Protein AF-A0A7C2R346-F1 (afdb_monomer_lite)

Sequence (280 aa):
MKTPDSAAARYRRVRKILGSPVTDGHGRKLATVRDLALDEGGVVRYLEIDLGLFRKHVLLPAHAIDWGVDAVVLREWTEETLRQLPPIDEGVALTAALEDELRRAFPRFYDPESVAGVEASEPRPVPLKEAKRFQLAEGTPDVRGWTVFGADDERAGTVADLLVDPAALRIRYLVVDLADDLFLLRDDRHVPVPTEAVELRERGRDVWVRTHTAKELAELPAYLGGPVDPVVQRRVDEAFAARGTSPAATMRAETAPDPSAAATPQGGGERGSAEASAAS

Structure (mmCIF, N/CA/C/O backbone):
data_AF-A0A7C2R346-F1
#
_entry.id   AF-A0A7C2R346-F1
#
loop_
_atom_site.group_PDB
_atom_site.id
_atom_site.type_symbol
_atom_site.label_atom_id
_atom_site.label_alt_id
_atom_site.label_comp_id
_atom_site.label_asym_id
_atom_site.label_entity_id
_atom_site.label_seq_id
_atom_site.pdbx_PDB_ins_code
_atom_site.Cartn_x
_atom_site.Cartn_y
_atom_site.Cartn_z
_atom_site.occupancy
_atom_site.B_iso_or_equiv
_atom_site.auth_seq_id
_atom_site.auth_comp_id
_atom_site.auth_asym_id
_atom_site.auth_atom_id
_atom_site.pdbx_PDB_model_num
ATOM 1 N N . MET A 1 1 ? -42.240 -16.204 -2.229 1.00 37.38 1 MET A N 1
ATOM 2 C CA . MET A 1 1 ? -41.357 -17.017 -3.094 1.00 37.38 1 MET A CA 1
ATOM 3 C C . MET A 1 1 ? -39.923 -16.570 -2.835 1.00 37.38 1 MET A C 1
ATOM 5 O O . MET A 1 1 ? -39.719 -15.396 -2.572 1.00 37.38 1 MET A O 1
ATOM 9 N N . LYS A 1 2 ? -39.013 -17.541 -2.766 1.00 37.16 2 LYS A N 1
ATOM 10 C CA . LYS A 1 2 ? -37.671 -17.547 -2.154 1.00 37.16 2 LYS A CA 1
ATOM 11 C C . LYS A 1 2 ? -36.760 -16.357 -2.518 1.00 37.16 2 LYS A C 1
ATOM 13 O O . LYS A 1 2 ? -36.610 -16.041 -3.693 1.00 37.16 2 LYS A O 1
ATOM 18 N N . THR A 1 3 ? -36.103 -15.787 -1.509 1.00 39.66 3 THR A N 1
ATOM 19 C CA . THR A 1 3 ? -34.895 -14.953 -1.618 1.00 39.66 3 THR A CA 1
ATOM 20 C C . THR A 1 3 ? -33.813 -15.722 -2.387 1.00 39.66 3 THR A C 1
ATOM 22 O O . THR A 1 3 ? -33.608 -16.900 -2.070 1.00 39.66 3 THR A O 1
ATOM 25 N N . PRO A 1 4 ? -33.105 -15.130 -3.367 1.00 39.94 4 PRO A N 1
ATOM 26 C CA . PRO A 1 4 ? -31.881 -15.733 -3.859 1.00 39.94 4 PRO A CA 1
ATOM 27 C C . PRO A 1 4 ? -30.817 -15.609 -2.770 1.00 39.94 4 PRO A C 1
ATOM 29 O O . PRO A 1 4 ? -30.543 -14.528 -2.251 1.00 39.94 4 PRO A O 1
ATOM 32 N N . ASP A 1 5 ? -30.282 -16.768 -2.421 1.00 33.38 5 ASP A N 1
ATOM 33 C CA . ASP A 1 5 ? -29.168 -17.007 -1.522 1.00 33.38 5 ASP A CA 1
ATOM 34 C C . ASP A 1 5 ? -27.948 -16.171 -1.943 1.00 33.38 5 ASP A C 1
ATOM 36 O O . ASP A 1 5 ? -27.351 -16.386 -3.000 1.00 33.38 5 ASP A O 1
ATOM 40 N N . SER A 1 6 ? -27.610 -15.175 -1.124 1.00 42.31 6 SER A N 1
ATOM 41 C CA . SER A 1 6 ? -26.378 -14.400 -1.226 1.00 42.31 6 SER A CA 1
ATOM 42 C C . SER A 1 6 ? -25.229 -15.246 -0.677 1.00 42.31 6 SER A C 1
ATOM 44 O O . SER A 1 6 ? -24.689 -14.984 0.402 1.00 42.31 6 SER A O 1
ATOM 46 N N . ALA A 1 7 ? -24.810 -16.244 -1.449 1.00 36.66 7 ALA A N 1
ATOM 47 C CA . ALA A 1 7 ? -23.457 -16.758 -1.341 1.00 36.66 7 ALA A CA 1
ATOM 48 C C . ALA A 1 7 ? -22.513 -15.644 -1.822 1.00 36.66 7 ALA A C 1
ATOM 50 O O . ALA A 1 7 ? -22.269 -15.484 -3.019 1.00 36.66 7 ALA A O 1
ATOM 51 N N . ALA A 1 8 ? -22.055 -14.824 -0.873 1.00 36.75 8 ALA A N 1
ATOM 52 C CA . ALA A 1 8 ? -21.077 -13.770 -1.088 1.00 36.75 8 ALA A CA 1
ATOM 53 C C . ALA A 1 8 ? -19.913 -14.321 -1.920 1.00 36.75 8 ALA A C 1
ATOM 55 O O . ALA A 1 8 ? -19.286 -15.319 -1.550 1.00 36.75 8 ALA A O 1
ATOM 56 N N . ALA A 1 9 ? -19.664 -13.693 -3.070 1.00 29.91 9 ALA A N 1
ATOM 57 C CA . ALA A 1 9 ? -18.574 -14.052 -3.958 1.00 29.91 9 ALA A CA 1
ATOM 58 C C . ALA A 1 9 ? -17.259 -14.024 -3.165 1.00 29.91 9 ALA A C 1
ATOM 60 O O . ALA A 1 9 ? -16.787 -12.967 -2.759 1.00 29.91 9 ALA A O 1
ATOM 61 N N . ARG A 1 10 ? -16.689 -15.207 -2.915 1.00 38.75 10 ARG A N 1
ATOM 62 C CA . ARG A 1 10 ? -15.514 -15.394 -2.051 1.00 38.75 10 ARG A CA 1
ATOM 63 C C . ARG A 1 10 ? -14.184 -14.955 -2.681 1.00 38.75 10 ARG A C 1
ATOM 65 O O . ARG A 1 10 ? -13.171 -15.031 -2.003 1.00 38.75 10 ARG A O 1
ATOM 72 N N . TYR A 1 11 ? -14.189 -14.463 -3.925 1.00 28.17 11 TYR A N 1
ATOM 73 C CA . TYR A 1 11 ? -13.014 -13.906 -4.605 1.00 28.17 11 TYR A CA 1
ATOM 74 C C . TYR A 1 11 ? -13.435 -12.747 -5.532 1.00 28.17 11 TYR A C 1
ATOM 76 O O . TYR A 1 11 ? -14.129 -12.972 -6.530 1.00 28.17 11 TYR A O 1
ATOM 84 N N . ARG A 1 12 ? -13.041 -11.503 -5.206 1.00 35.09 12 ARG A N 1
ATOM 85 C CA . ARG A 1 12 ? -13.118 -10.349 -6.127 1.00 35.09 12 ARG A CA 1
ATOM 86 C C . ARG A 1 12 ? -11.958 -10.439 -7.124 1.00 35.09 12 ARG A C 1
ATOM 88 O O . ARG A 1 12 ? -10.863 -10.866 -6.777 1.00 35.09 12 ARG A O 1
ATOM 95 N N . ARG A 1 13 ? -12.211 -10.124 -8.396 1.00 34.91 13 ARG A N 1
ATOM 96 C CA . ARG A 1 13 ? -11.230 -10.281 -9.485 1.00 34.91 13 ARG A CA 1
ATOM 97 C C . ARG A 1 13 ? -10.170 -9.173 -9.424 1.00 34.91 13 ARG A C 1
ATOM 99 O O . ARG A 1 13 ? -10.533 -8.019 -9.600 1.00 34.91 13 ARG A O 1
ATOM 106 N N . VAL A 1 14 ? -8.887 -9.540 -9.377 1.00 43.16 14 VAL A N 1
ATOM 107 C CA . VAL A 1 14 ? -7.681 -8.672 -9.496 1.00 43.16 14 VAL A CA 1
ATOM 108 C C . VAL A 1 14 ? -7.488 -8.103 -10.931 1.00 43.16 14 VAL A C 1
ATOM 110 O O . VAL A 1 14 ? -6.385 -7.866 -11.403 1.00 43.16 14 VAL A O 1
ATOM 113 N N . ARG A 1 15 ? -8.562 -7.982 -11.725 1.00 45.59 15 ARG A N 1
ATOM 114 C CA . ARG A 1 15 ? -8.494 -7.900 -13.202 1.00 45.59 15 ARG A CA 1
ATOM 115 C C . ARG A 1 15 ? -8.201 -6.516 -13.788 1.00 45.59 15 ARG A C 1
ATOM 117 O O . ARG A 1 15 ? -8.123 -6.431 -15.011 1.00 45.59 15 ARG A O 1
ATOM 124 N N . LYS A 1 16 ? -8.099 -5.447 -13.002 1.00 58.38 16 LYS A N 1
ATOM 125 C CA . LYS A 1 16 ? -8.109 -4.082 -13.551 1.00 58.38 16 LYS A CA 1
ATOM 126 C C . LYS A 1 16 ? -6.737 -3.391 -13.571 1.00 58.38 16 LYS A C 1
ATOM 128 O O . LYS A 1 16 ? -6.617 -2.395 -14.282 1.00 58.38 16 LYS A O 1
ATOM 133 N N . ILE A 1 17 ? -5.710 -3.979 -12.947 1.00 68.75 17 ILE A N 1
ATOM 134 C CA . ILE A 1 17 ? -4.313 -3.527 -13.077 1.00 68.75 17 ILE A CA 1
ATOM 135 C C . ILE A 1 17 ? -3.621 -4.039 -14.348 1.00 68.75 17 ILE A C 1
ATOM 137 O O . ILE A 1 17 ? -2.708 -3.397 -14.863 1.00 68.75 17 ILE A O 1
ATOM 141 N N . LEU A 1 18 ? -4.049 -5.183 -14.889 1.00 78.00 18 LEU A N 1
ATOM 142 C CA . LEU A 1 18 ? -3.484 -5.717 -16.128 1.00 78.00 18 LEU A CA 1
ATOM 143 C C . LEU A 1 18 ? -3.830 -4.787 -17.298 1.00 78.00 18 LEU A C 1
ATOM 145 O O . LEU A 1 18 ? -4.986 -4.417 -17.502 1.00 78.00 18 LEU A O 1
ATOM 149 N N . GLY A 1 19 ? -2.819 -4.405 -18.071 1.00 82.50 19 GLY A N 1
ATOM 150 C CA . GLY A 1 19 ? -2.925 -3.418 -19.142 1.00 82.50 19 GLY A CA 1
ATOM 151 C C . GLY A 1 19 ? -2.833 -1.960 -18.682 1.00 82.50 19 GLY A C 1
ATOM 152 O O . GLY A 1 19 ? -2.815 -1.071 -19.539 1.00 82.50 19 GLY A O 1
ATOM 153 N N . SER A 1 20 ? -2.736 -1.687 -17.374 1.00 85.94 20 SER A N 1
ATOM 154 C CA . SER A 1 20 ? -2.548 -0.325 -16.867 1.00 85.94 20 SER A CA 1
ATOM 155 C C . SER A 1 20 ? -1.254 0.296 -17.401 1.00 85.94 20 SER A C 1
ATOM 157 O O . SER A 1 20 ? -0.250 -0.406 -17.584 1.00 85.94 20 SER A O 1
ATOM 159 N N . PRO A 1 21 ? -1.248 1.610 -17.684 1.00 90.56 21 PRO A N 1
ATOM 160 C CA . PRO A 1 21 ? -0.036 2.294 -18.090 1.00 90.56 21 PRO A CA 1
ATOM 161 C C . PRO A 1 21 ? 0.966 2.321 -16.936 1.00 90.56 21 PRO A C 1
ATOM 163 O O . PRO A 1 21 ? 0.614 2.544 -15.778 1.00 90.56 21 PRO A O 1
ATOM 166 N N . VAL A 1 22 ? 2.231 2.130 -17.286 1.00 91.69 22 VAL A N 1
ATOM 167 C CA . VAL A 1 22 ? 3.367 2.371 -16.402 1.00 91.69 22 VAL A CA 1
ATOM 168 C C . VAL A 1 22 ? 4.030 3.654 -16.880 1.00 91.69 22 VAL A C 1
ATOM 170 O O . VAL A 1 22 ? 4.365 3.751 -18.065 1.00 91.69 22 VAL A O 1
ATOM 173 N N . THR A 1 23 ? 4.195 4.644 -16.009 1.00 92.00 23 THR A N 1
ATOM 174 C CA . THR A 1 23 ? 4.718 5.971 -16.364 1.00 92.00 23 THR A CA 1
ATOM 175 C C . THR A 1 23 ? 5.957 6.335 -15.558 1.00 92.00 23 THR A C 1
ATOM 177 O O . THR A 1 23 ? 6.186 5.795 -14.479 1.00 92.00 23 THR A O 1
ATOM 180 N N . ASP A 1 24 ? 6.746 7.292 -16.047 1.00 91.00 24 ASP A N 1
ATOM 181 C CA . ASP A 1 24 ? 7.713 7.990 -15.194 1.00 91.00 24 ASP A CA 1
ATOM 182 C C . ASP A 1 24 ? 7.007 8.963 -14.230 1.00 91.00 24 ASP A C 1
ATOM 184 O O . ASP A 1 24 ? 5.786 9.157 -14.283 1.00 91.00 24 ASP A O 1
ATOM 188 N N . GLY A 1 25 ? 7.780 9.597 -13.343 1.00 85.12 25 GLY A N 1
ATOM 189 C CA . GLY A 1 25 ? 7.281 10.602 -12.397 1.00 85.12 25 GLY A CA 1
ATOM 190 C C . GLY A 1 25 ? 6.675 11.859 -13.041 1.00 85.12 25 GLY A C 1
ATOM 191 O O . GLY A 1 25 ? 6.031 12.637 -12.341 1.00 85.12 25 GLY A O 1
ATOM 192 N N . HIS A 1 26 ? 6.843 12.053 -14.355 1.00 88.62 26 HIS A N 1
ATOM 193 C CA . HIS A 1 26 ? 6.242 13.143 -15.128 1.00 88.62 26 HIS A CA 1
ATOM 194 C C . HIS A 1 26 ? 4.989 12.702 -15.903 1.00 88.62 26 HIS A C 1
ATOM 196 O O . HIS A 1 26 ? 4.419 13.495 -16.652 1.00 88.62 26 HIS A O 1
ATOM 202 N N . GLY A 1 27 ? 4.549 11.450 -15.739 1.00 87.31 27 GLY A N 1
ATOM 203 C CA . GLY A 1 27 ? 3.362 10.904 -16.396 1.00 87.31 27 GLY A CA 1
ATOM 204 C C . GLY A 1 27 ? 3.591 10.436 -17.836 1.00 87.31 27 GLY A C 1
ATOM 205 O O . GLY A 1 27 ? 2.635 10.064 -18.518 1.00 87.31 27 GLY A O 1
ATOM 206 N N . ARG A 1 28 ? 4.836 10.409 -18.332 1.00 91.06 28 ARG A N 1
ATOM 207 C CA . ARG A 1 28 ? 5.130 9.860 -19.662 1.00 91.06 28 ARG A CA 1
ATOM 208 C C . ARG A 1 28 ? 5.071 8.337 -19.601 1.00 91.06 28 ARG A C 1
ATOM 210 O O . ARG A 1 28 ? 5.742 7.718 -18.780 1.00 91.06 28 ARG A O 1
ATOM 217 N N . LYS A 1 29 ? 4.286 7.726 -20.492 1.00 92.44 29 LYS A N 1
ATOM 218 C CA . LYS A 1 29 ? 4.146 6.267 -20.584 1.00 92.44 29 LYS A CA 1
ATOM 219 C C . LYS A 1 29 ? 5.471 5.611 -20.985 1.00 92.44 29 LYS A C 1
ATOM 221 O O . LYS A 1 29 ? 6.048 5.959 -22.012 1.00 92.44 29 LYS A O 1
ATOM 226 N N . LEU A 1 30 ? 5.894 4.636 -20.189 1.00 91.94 30 LEU A N 1
ATOM 227 C CA . LEU A 1 30 ? 7.087 3.815 -20.388 1.00 91.94 30 LEU A CA 1
ATOM 228 C C . LEU A 1 30 ? 6.738 2.382 -20.798 1.00 91.94 30 LEU A C 1
ATOM 230 O O . LEU A 1 30 ? 7.439 1.792 -21.612 1.00 91.94 30 LEU A O 1
ATOM 234 N N . ALA A 1 31 ? 5.671 1.820 -20.225 1.00 93.06 31 ALA A N 1
ATOM 235 C CA . ALA A 1 31 ? 5.320 0.411 -20.390 1.00 93.06 31 ALA A CA 1
ATOM 236 C C . ALA A 1 31 ? 3.821 0.169 -20.143 1.00 93.06 31 ALA A C 1
ATOM 238 O O . ALA A 1 31 ? 3.042 1.105 -19.912 1.00 93.06 31 ALA A O 1
ATOM 239 N N . THR A 1 32 ? 3.415 -1.095 -20.188 1.00 92.81 32 THR A N 1
ATOM 240 C CA . THR A 1 32 ? 2.104 -1.562 -19.716 1.00 92.81 32 THR A CA 1
ATOM 241 C C . THR A 1 32 ? 2.265 -2.739 -18.775 1.00 92.81 32 THR A C 1
ATOM 243 O O . THR A 1 32 ? 3.106 -3.601 -19.013 1.00 92.81 32 THR A O 1
ATOM 246 N N . VAL A 1 33 ? 1.443 -2.797 -17.732 1.00 90.12 33 VAL A N 1
ATOM 247 C CA . VAL A 1 33 ? 1.404 -3.948 -16.823 1.00 90.12 33 VAL A CA 1
ATOM 248 C C . VAL A 1 33 ? 0.904 -5.173 -17.579 1.00 90.12 33 VAL A C 1
ATOM 250 O O . VAL A 1 33 ? -0.131 -5.109 -18.244 1.00 90.12 33 VAL A O 1
ATOM 253 N N . ARG A 1 34 ? 1.634 -6.279 -17.478 1.00 87.19 34 ARG A N 1
ATOM 254 C CA . ARG A 1 34 ? 1.339 -7.528 -18.176 1.00 87.19 34 ARG A CA 1
ATOM 255 C C . ARG A 1 34 ? 0.860 -8.615 -17.224 1.00 87.19 34 ARG A C 1
ATOM 257 O O . ARG A 1 34 ? -0.149 -9.247 -17.527 1.00 87.19 34 ARG A O 1
ATOM 264 N N . ASP A 1 35 ? 1.539 -8.784 -16.093 1.00 83.94 35 ASP A N 1
ATOM 265 C CA . ASP A 1 35 ? 1.172 -9.768 -15.073 1.00 83.94 35 ASP A CA 1
ATOM 266 C C . ASP A 1 35 ? 1.624 -9.342 -13.665 1.00 83.94 35 ASP A C 1
ATOM 268 O O . ASP A 1 35 ? 2.404 -8.398 -13.498 1.00 83.94 35 ASP A O 1
ATOM 272 N N . LEU A 1 36 ? 1.119 -10.042 -12.651 1.00 82.56 36 LEU A N 1
ATOM 273 C CA . LEU A 1 36 ? 1.535 -9.941 -11.257 1.00 82.56 36 LEU A CA 1
ATOM 274 C C . LEU A 1 36 ? 2.155 -11.267 -10.828 1.00 82.56 36 LEU A C 1
ATOM 276 O O . LEU A 1 36 ? 1.519 -12.313 -10.938 1.00 82.56 36 LEU A O 1
ATOM 280 N N . ALA A 1 37 ? 3.348 -11.221 -10.248 1.00 79.00 37 ALA A N 1
ATOM 281 C CA . ALA A 1 37 ? 3.920 -12.391 -9.607 1.00 79.00 37 ALA A CA 1
ATOM 282 C C . ALA A 1 37 ? 3.669 -12.358 -8.103 1.00 79.00 37 ALA A C 1
ATOM 284 O O . ALA A 1 37 ? 3.992 -11.377 -7.424 1.00 79.00 37 ALA A O 1
ATOM 285 N N . LEU A 1 38 ? 3.111 -13.452 -7.595 1.00 77.44 38 LEU A N 1
ATOM 286 C CA . LEU A 1 38 ? 2.774 -13.629 -6.192 1.00 77.44 38 LEU A CA 1
ATOM 287 C C . LEU A 1 38 ? 3.686 -14.686 -5.566 1.00 77.44 38 LEU A C 1
ATOM 289 O O . LEU A 1 38 ? 4.063 -15.648 -6.234 1.00 77.44 38 LEU A O 1
ATOM 293 N N . ASP A 1 39 ? 4.027 -14.511 -4.292 1.00 69.44 39 ASP A N 1
ATOM 294 C CA . ASP A 1 39 ? 4.693 -15.557 -3.515 1.00 69.44 39 ASP A CA 1
ATOM 295 C C . ASP A 1 39 ? 3.718 -16.681 -3.109 1.00 69.44 39 ASP A C 1
ATOM 297 O O . ASP A 1 39 ? 2.518 -16.631 -3.389 1.00 69.44 39 ASP A O 1
ATOM 301 N N . GLU A 1 40 ? 4.227 -17.716 -2.434 1.00 67.94 40 GLU A N 1
ATOM 302 C CA . GLU A 1 40 ? 3.414 -18.846 -1.952 1.00 67.94 40 GLU A CA 1
ATOM 303 C C . GLU A 1 40 ? 2.296 -18.422 -0.982 1.00 67.94 40 GLU A C 1
ATOM 305 O O . GLU A 1 40 ? 1.291 -19.121 -0.844 1.00 67.94 40 GLU A O 1
ATOM 310 N N . GLY A 1 41 ? 2.448 -17.269 -0.323 1.00 62.97 41 GLY A N 1
ATOM 311 C CA . GLY A 1 41 ? 1.433 -16.668 0.540 1.00 62.97 41 GLY A CA 1
ATOM 312 C C . GLY A 1 41 ? 0.357 -15.897 -0.227 1.00 62.97 41 GLY A C 1
ATOM 313 O O . GLY A 1 41 ? -0.594 -15.415 0.387 1.00 62.97 41 GLY A O 1
ATOM 314 N N . GLY A 1 42 ? 0.483 -15.780 -1.552 1.00 66.19 42 GLY A N 1
ATOM 315 C CA . GLY A 1 42 ? -0.409 -14.987 -2.390 1.00 66.19 42 GLY A CA 1
ATOM 316 C C . GLY A 1 42 ? -0.159 -13.482 -2.284 1.00 66.19 42 GLY A C 1
ATOM 317 O O . GLY A 1 42 ? -1.044 -12.705 -2.637 1.00 66.19 42 GLY A O 1
ATOM 318 N N . VAL A 1 43 ? 1.011 -13.054 -1.798 1.00 71.25 43 VAL A N 1
ATOM 319 C CA . VAL A 1 43 ? 1.392 -11.637 -1.750 1.00 71.25 43 VAL A CA 1
ATOM 320 C C . VAL A 1 43 ? 2.074 -11.264 -3.054 1.00 71.25 43 VAL A C 1
ATOM 322 O O . VAL A 1 43 ? 3.009 -11.936 -3.484 1.00 71.25 43 VAL A O 1
ATOM 325 N N . VAL A 1 44 ? 1.638 -10.172 -3.679 1.00 78.56 44 VAL A N 1
ATOM 326 C CA . VAL A 1 44 ? 2.270 -9.656 -4.900 1.00 78.56 44 VAL A CA 1
ATOM 327 C C . VAL A 1 44 ? 3.683 -9.163 -4.572 1.00 78.56 44 VAL A C 1
ATOM 329 O O . VAL A 1 44 ? 3.860 -8.235 -3.784 1.00 78.56 44 VAL A O 1
ATOM 332 N N . ARG A 1 45 ? 4.691 -9.781 -5.191 1.00 78.75 45 ARG A N 1
ATOM 333 C CA . ARG A 1 45 ? 6.112 -9.436 -5.033 1.00 78.75 45 ARG A CA 1
ATOM 334 C C . ARG A 1 45 ? 6.655 -8.656 -6.209 1.00 78.75 45 ARG A C 1
ATOM 336 O O . ARG A 1 45 ? 7.442 -7.730 -6.013 1.00 78.75 45 ARG A O 1
ATOM 343 N N . TYR A 1 46 ? 6.215 -9.007 -7.412 1.00 85.75 46 TYR A N 1
ATOM 344 C CA . TYR A 1 46 ? 6.707 -8.379 -8.626 1.00 85.75 46 TYR A CA 1
ATOM 345 C C . TYR A 1 46 ? 5.581 -8.036 -9.589 1.00 85.75 46 TYR A C 1
ATOM 347 O O . TYR A 1 46 ? 4.538 -8.688 -9.637 1.00 85.75 46 TYR A O 1
ATOM 355 N N . LEU A 1 47 ? 5.848 -7.010 -10.383 1.00 87.88 47 LEU A N 1
ATOM 356 C CA . LEU A 1 47 ? 5.063 -6.588 -11.522 1.00 87.88 47 LEU A CA 1
ATOM 357 C C . LEU A 1 47 ? 5.814 -6.976 -12.795 1.00 87.88 47 LEU A C 1
ATOM 359 O O . LEU A 1 47 ? 6.943 -6.528 -12.986 1.00 87.88 47 LEU A O 1
ATOM 363 N N . GLU A 1 48 ? 5.211 -7.774 -13.671 1.00 89.31 48 GLU A N 1
ATOM 364 C CA . GLU A 1 48 ? 5.737 -7.971 -15.023 1.00 89.31 48 GLU A CA 1
ATOM 365 C C . GLU A 1 48 ? 5.214 -6.843 -15.912 1.00 89.31 48 GLU A C 1
ATOM 367 O O . GLU A 1 48 ? 4.001 -6.639 -16.029 1.00 89.31 48 GLU A O 1
ATOM 372 N N . ILE A 1 49 ? 6.120 -6.095 -16.538 1.00 91.88 49 ILE A N 1
ATOM 373 C CA . ILE A 1 49 ? 5.769 -4.996 -17.441 1.00 91.88 49 ILE A CA 1
ATOM 374 C C . ILE A 1 49 ? 6.276 -5.267 -18.852 1.00 91.88 49 ILE A C 1
ATOM 376 O O . ILE A 1 49 ? 7.395 -5.734 -19.045 1.00 91.88 49 ILE A O 1
ATOM 380 N N . ASP A 1 50 ? 5.465 -4.919 -19.846 1.00 92.19 50 ASP A N 1
ATOM 381 C CA . ASP A 1 50 ? 5.837 -4.947 -21.257 1.00 92.19 50 ASP A CA 1
ATOM 382 C C . ASP A 1 50 ? 6.317 -3.561 -21.705 1.00 92.19 50 ASP A C 1
ATOM 384 O O . ASP A 1 50 ? 5.544 -2.597 -21.743 1.00 92.19 50 ASP A O 1
ATOM 388 N N . LEU A 1 51 ? 7.602 -3.467 -22.064 1.00 90.88 51 LEU A N 1
ATOM 389 C CA . LEU A 1 51 ? 8.235 -2.247 -22.581 1.00 90.88 51 LEU A CA 1
ATOM 390 C C . LEU A 1 51 ? 7.810 -1.913 -24.029 1.00 90.88 51 LEU A C 1
ATOM 392 O O . LEU A 1 51 ? 8.257 -0.915 -24.600 1.00 90.88 51 LEU A O 1
ATOM 396 N N . GLY A 1 52 ? 6.970 -2.740 -24.657 1.00 83.69 52 GLY A N 1
ATOM 397 C CA . GLY A 1 52 ? 6.348 -2.510 -25.956 1.00 83.69 52 GLY A CA 1
ATOM 398 C C . GLY A 1 52 ? 7.330 -2.613 -27.120 1.00 83.69 52 GLY A C 1
ATOM 399 O O . GLY A 1 52 ? 7.453 -3.659 -27.755 1.00 83.69 52 GLY A O 1
ATOM 400 N N . LEU A 1 53 ? 8.050 -1.525 -27.418 1.00 69.69 53 LEU A N 1
ATOM 401 C CA . LEU A 1 53 ? 8.888 -1.384 -28.623 1.00 69.69 53 LEU A CA 1
ATOM 402 C C . LEU A 1 53 ? 10.007 -2.430 -28.728 1.00 69.69 53 LEU A C 1
ATOM 404 O O . LEU A 1 53 ? 10.478 -2.721 -29.825 1.00 69.69 53 LEU A O 1
ATOM 408 N N . PHE A 1 54 ? 10.405 -3.012 -27.602 1.00 70.19 54 PHE A N 1
ATOM 409 C CA . PHE A 1 54 ? 11.451 -4.028 -27.537 1.00 70.19 54 PHE A CA 1
ATOM 410 C C . PHE A 1 54 ? 10.902 -5.453 -27.382 1.00 70.19 54 PHE A C 1
ATOM 412 O O . PHE A 1 54 ? 11.706 -6.379 -27.332 1.00 70.19 54 PHE A O 1
ATOM 419 N N . ARG A 1 55 ? 9.567 -5.629 -27.277 1.00 74.94 55 ARG A N 1
ATOM 420 C CA . ARG A 1 55 ? 8.893 -6.876 -26.836 1.00 74.94 55 ARG A CA 1
ATOM 421 C C . ARG A 1 55 ? 9.619 -7.545 -25.669 1.00 74.94 55 ARG A C 1
ATOM 423 O O . ARG A 1 55 ? 9.809 -8.756 -25.629 1.00 74.94 55 ARG A O 1
ATOM 430 N N . LYS A 1 56 ? 10.124 -6.700 -24.778 1.00 86.75 56 LYS A N 1
ATOM 431 C CA . LYS A 1 56 ? 10.954 -7.082 -23.655 1.00 86.75 56 LYS A CA 1
ATOM 432 C C . LYS A 1 56 ? 10.093 -6.920 -22.426 1.00 86.75 56 LYS A C 1
ATOM 434 O O . LYS A 1 56 ? 9.704 -5.793 -22.109 1.00 86.75 56 LYS A O 1
ATOM 439 N N . HIS A 1 57 ? 9.814 -8.032 -21.765 1.00 90.25 57 HIS A N 1
ATOM 440 C CA . HIS A 1 57 ? 9.165 -7.999 -20.470 1.00 90.25 57 HIS A CA 1
ATOM 441 C C . HIS A 1 57 ? 10.230 -7.966 -19.396 1.00 90.25 57 HIS A C 1
ATOM 443 O O . HIS A 1 57 ? 11.262 -8.627 -19.516 1.00 90.25 57 HIS A O 1
ATOM 449 N N . VAL A 1 58 ? 9.996 -7.168 -18.370 1.00 91.56 58 VAL A N 1
ATOM 450 C CA . VAL A 1 58 ? 10.887 -7.080 -17.219 1.00 91.56 58 VAL A CA 1
ATOM 451 C C . VAL A 1 58 ? 10.050 -7.164 -15.960 1.00 91.56 58 VAL A C 1
ATOM 453 O O . VAL A 1 58 ? 8.892 -6.740 -15.946 1.00 91.56 58 VAL A O 1
ATOM 456 N N . LEU A 1 59 ? 10.638 -7.713 -14.906 1.00 91.00 59 LEU A N 1
ATOM 457 C CA . LEU A 1 59 ? 10.030 -7.691 -13.585 1.00 91.00 59 LEU A CA 1
ATOM 458 C C . LEU A 1 59 ? 10.408 -6.399 -12.880 1.00 91.00 59 LEU A C 1
ATOM 460 O O . LEU A 1 59 ? 11.480 -5.853 -13.118 1.00 91.00 59 LEU A O 1
ATOM 464 N N . LEU A 1 60 ? 9.516 -5.911 -12.031 1.00 91.19 60 LEU A N 1
ATOM 465 C CA . LEU A 1 60 ? 9.764 -4.805 -11.121 1.00 91.19 60 LEU A CA 1
ATOM 466 C C . LEU A 1 60 ? 9.306 -5.204 -9.719 1.00 91.19 60 LEU A C 1
ATOM 468 O O . LEU A 1 60 ? 8.210 -5.746 -9.588 1.00 91.19 60 LEU A O 1
ATOM 472 N N . PRO A 1 61 ? 10.092 -4.932 -8.669 1.00 89.62 61 PRO A N 1
ATOM 473 C CA . PRO A 1 61 ? 9.660 -5.162 -7.303 1.00 89.62 61 PRO A CA 1
ATOM 474 C C . PRO A 1 61 ? 8.468 -4.270 -6.953 1.00 89.62 61 PRO A C 1
ATOM 476 O O . PRO A 1 61 ? 8.512 -3.055 -7.150 1.00 89.62 61 PRO A O 1
ATOM 479 N N . ALA A 1 62 ? 7.427 -4.865 -6.377 1.00 83.69 62 ALA A N 1
ATOM 480 C CA . ALA A 1 62 ? 6.200 -4.181 -5.981 1.00 83.69 62 ALA A CA 1
ATOM 481 C C . ALA A 1 62 ? 6.421 -3.038 -4.970 1.00 83.69 62 ALA A C 1
ATOM 483 O O . ALA A 1 62 ? 5.634 -2.092 -4.929 1.00 83.69 62 ALA A O 1
ATOM 484 N N . HIS A 1 63 ? 7.483 -3.108 -4.163 1.00 83.00 63 HIS A N 1
ATOM 485 C CA . HIS A 1 63 ? 7.847 -2.081 -3.181 1.00 83.00 63 HIS A CA 1
ATOM 486 C C . HIS A 1 63 ? 8.599 -0.889 -3.784 1.00 83.00 63 HIS A C 1
ATOM 488 O O . HIS A 1 63 ? 8.617 0.191 -3.196 1.00 83.00 63 HIS A O 1
ATOM 494 N N . ALA A 1 64 ? 9.220 -1.073 -4.951 1.00 86.00 64 ALA A N 1
ATOM 495 C CA . ALA A 1 64 ? 10.026 -0.057 -5.629 1.00 86.00 64 ALA A CA 1
ATOM 496 C C . ALA A 1 64 ? 9.216 0.748 -6.661 1.00 86.00 64 ALA A C 1
ATOM 498 O O . ALA A 1 64 ? 9.786 1.449 -7.500 1.00 86.00 64 ALA A O 1
ATOM 499 N N . ILE A 1 65 ? 7.890 0.617 -6.640 1.00 86.56 65 ILE A N 1
ATOM 500 C CA . ILE A 1 65 ? 6.967 1.283 -7.558 1.00 86.56 65 ILE A CA 1
ATOM 501 C C . ILE A 1 65 ? 5.869 1.991 -6.771 1.00 86.56 65 ILE A C 1
ATOM 503 O O . ILE A 1 65 ? 5.518 1.590 -5.661 1.00 86.56 65 ILE A O 1
ATOM 507 N N . ASP A 1 66 ? 5.293 3.028 -7.369 1.00 82.00 66 ASP A N 1
ATOM 508 C CA . ASP A 1 66 ? 4.122 3.689 -6.815 1.00 82.00 66 ASP A CA 1
ATOM 509 C C . ASP A 1 66 ? 2.860 3.179 -7.498 1.00 82.00 66 ASP A C 1
ATOM 511 O O . ASP A 1 66 ? 2.649 3.354 -8.701 1.00 82.00 66 ASP A O 1
ATOM 515 N N . TRP A 1 67 ? 1.995 2.572 -6.694 1.00 73.69 67 TRP A N 1
ATOM 516 C CA . TRP A 1 67 ? 0.670 2.112 -7.090 1.00 73.69 67 TRP A CA 1
ATOM 517 C C . TRP A 1 67 ? -0.273 3.315 -7.157 1.00 73.69 67 TRP A C 1
ATOM 519 O O . TRP A 1 67 ? -1.041 3.575 -6.225 1.00 73.69 67 TRP A O 1
ATOM 529 N N . GLY A 1 68 ? -0.128 4.112 -8.217 1.00 67.69 68 GLY A N 1
ATOM 530 C CA . GLY A 1 68 ? -0.980 5.262 -8.487 1.00 67.69 68 GLY A CA 1
ATOM 531 C C . GLY A 1 68 ? -2.413 4.854 -8.833 1.00 67.69 68 GLY A C 1
ATOM 532 O O . GLY A 1 68 ? -2.720 3.684 -9.044 1.00 67.69 68 GLY A O 1
ATOM 533 N N . VAL A 1 69 ? -3.292 5.853 -8.887 1.00 64.44 69 VAL A N 1
ATOM 534 C CA . VAL A 1 69 ? -4.733 5.679 -9.128 1.00 64.44 69 VAL A CA 1
ATOM 535 C C . VAL A 1 69 ? -5.021 5.153 -10.541 1.00 64.44 69 VAL A C 1
ATOM 537 O O . VAL A 1 69 ? -5.740 4.171 -10.704 1.00 64.44 69 VAL A O 1
ATOM 540 N N . ASP A 1 70 ? -4.419 5.780 -11.556 1.00 69.69 70 ASP A N 1
ATOM 541 C CA . ASP A 1 70 ? -4.656 5.468 -12.977 1.00 69.69 70 ASP A CA 1
ATOM 542 C C . ASP A 1 70 ? -3.463 4.790 -13.667 1.00 69.69 70 ASP A C 1
ATOM 544 O O . ASP A 1 70 ? -3.572 4.308 -14.799 1.00 69.69 70 ASP A O 1
ATOM 548 N N . ALA A 1 71 ? -2.303 4.793 -13.013 1.00 81.19 71 ALA A N 1
ATOM 549 C CA . ALA A 1 71 ? -1.044 4.323 -13.568 1.00 81.19 71 ALA A CA 1
ATOM 550 C C . ALA A 1 71 ? -0.112 3.826 -12.464 1.00 81.19 71 ALA A C 1
ATOM 552 O O . ALA A 1 71 ? -0.087 4.376 -11.361 1.00 81.19 71 ALA A O 1
ATOM 553 N N . VAL A 1 72 ? 0.721 2.844 -12.800 1.00 87.31 72 VAL A N 1
ATOM 554 C CA . VAL A 1 72 ? 1.900 2.520 -11.992 1.00 87.31 72 VAL A CA 1
ATOM 555 C C . VAL A 1 72 ? 2.971 3.561 -12.295 1.00 87.31 72 VAL A C 1
ATOM 557 O O . VAL A 1 72 ? 3.337 3.751 -13.455 1.00 87.31 72 VAL A O 1
ATOM 560 N N . VAL A 1 73 ? 3.480 4.241 -11.272 1.00 88.25 73 VAL A N 1
ATOM 561 C CA . VAL A 1 73 ? 4.455 5.323 -11.434 1.00 88.25 73 VAL A CA 1
ATOM 562 C C . VAL A 1 73 ? 5.830 4.855 -10.972 1.00 88.25 73 VAL A C 1
ATOM 564 O O . VAL A 1 73 ? 6.016 4.396 -9.847 1.00 88.25 73 VAL A O 1
ATOM 567 N N . LEU A 1 74 ? 6.818 4.995 -11.850 1.00 91.25 74 LEU A N 1
ATOM 568 C CA . LEU A 1 74 ? 8.204 4.629 -11.600 1.00 91.25 74 LEU A CA 1
ATOM 569 C C . LEU A 1 74 ? 9.030 5.883 -11.299 1.00 91.25 74 LEU A C 1
ATOM 571 O O . LEU A 1 74 ? 9.715 6.413 -12.173 1.00 91.25 74 LEU A O 1
ATOM 575 N N . ARG A 1 75 ? 8.942 6.396 -10.066 1.00 86.50 75 ARG A N 1
ATOM 576 C CA . ARG A 1 75 ? 9.639 7.642 -9.685 1.00 86.50 75 ARG A CA 1
ATOM 577 C C . ARG A 1 75 ? 11.152 7.487 -9.607 1.00 86.50 75 ARG A C 1
ATOM 579 O O . ARG A 1 75 ? 11.875 8.406 -9.972 1.00 86.50 75 ARG A O 1
ATOM 586 N N . GLU A 1 76 ? 11.614 6.331 -9.146 1.00 85.81 76 GLU A N 1
ATOM 587 C CA . GLU A 1 76 ? 13.039 6.065 -8.911 1.00 85.81 76 GLU A CA 1
ATOM 588 C C . GLU A 1 76 ? 13.722 5.343 -10.085 1.00 85.81 76 GLU A C 1
ATOM 590 O O . GLU A 1 76 ? 14.933 5.112 -10.066 1.00 85.81 76 GLU A O 1
ATOM 595 N N . TRP A 1 77 ? 12.968 5.005 -11.135 1.00 90.25 77 TRP A N 1
ATOM 596 C CA . TRP A 1 77 ? 13.482 4.274 -12.291 1.00 90.25 77 TRP A CA 1
ATOM 597 C C . TRP A 1 77 ? 13.759 5.204 -13.465 1.00 90.25 77 TRP A C 1
ATOM 599 O O . TRP A 1 77 ? 12.991 6.114 -13.768 1.00 90.25 77 TRP A O 1
ATOM 609 N N . THR A 1 78 ? 14.833 4.912 -14.197 1.00 88.81 78 THR A N 1
ATOM 610 C CA . THR A 1 78 ? 15.132 5.562 -15.477 1.00 88.81 78 THR A CA 1
ATOM 611 C C . THR A 1 78 ? 14.868 4.609 -16.637 1.00 88.81 78 THR A C 1
ATOM 613 O O . THR A 1 78 ? 14.969 3.390 -16.491 1.00 88.81 78 THR A O 1
ATOM 616 N N . GLU A 1 79 ? 14.588 5.155 -17.821 1.00 85.75 79 GLU A N 1
ATOM 617 C CA . GLU A 1 79 ? 14.421 4.354 -19.042 1.00 85.75 79 GLU A CA 1
ATOM 618 C C . GLU A 1 79 ? 15.669 3.502 -19.343 1.00 85.75 79 GLU A C 1
ATOM 620 O O . GLU A 1 79 ? 15.558 2.349 -19.752 1.00 85.75 79 GLU A O 1
ATOM 625 N N . GLU A 1 80 ? 16.861 4.043 -19.077 1.00 88.56 80 GLU A N 1
ATOM 626 C CA . GLU A 1 80 ? 18.128 3.315 -19.191 1.00 88.56 80 GLU A CA 1
ATOM 627 C C . GLU A 1 80 ? 18.180 2.107 -18.249 1.00 88.56 80 GLU A C 1
ATOM 629 O O . GLU A 1 80 ? 18.497 1.001 -18.682 1.00 88.56 80 GLU A O 1
ATOM 634 N N . THR A 1 81 ? 17.796 2.296 -16.985 1.00 90.50 81 THR A N 1
ATOM 635 C CA . THR A 1 81 ? 17.750 1.215 -15.993 1.00 90.50 81 THR A CA 1
ATOM 636 C C . THR A 1 81 ? 16.803 0.104 -16.442 1.00 90.50 81 THR A C 1
ATOM 638 O O . THR A 1 81 ? 17.174 -1.066 -16.423 1.00 90.50 81 THR A O 1
ATOM 641 N N . LEU A 1 82 ? 15.595 0.459 -16.896 1.00 91.06 82 LEU A N 1
ATOM 642 C CA . LEU A 1 82 ? 14.606 -0.513 -17.374 1.00 91.06 82 LEU A CA 1
ATOM 643 C C . LEU A 1 82 ? 15.131 -1.322 -18.566 1.00 91.06 82 LEU A C 1
ATOM 645 O O . LEU A 1 82 ? 14.901 -2.527 -18.658 1.00 91.06 82 LEU A O 1
ATOM 649 N N . ARG A 1 83 ? 15.887 -0.683 -19.467 1.00 88.69 83 ARG A N 1
ATOM 650 C CA . ARG A 1 83 ? 16.516 -1.364 -20.606 1.00 88.69 83 ARG A CA 1
ATOM 651 C C . ARG A 1 83 ? 17.627 -2.324 -20.184 1.00 88.69 83 ARG A C 1
ATOM 653 O O . ARG A 1 83 ? 17.837 -3.304 -20.898 1.00 88.69 83 ARG A O 1
ATOM 660 N N . GLN A 1 84 ? 18.308 -2.076 -19.066 1.00 90.88 84 GLN A N 1
ATOM 661 C CA . GLN A 1 84 ? 19.382 -2.932 -18.548 1.00 90.88 84 GLN A CA 1
ATOM 662 C C . GLN A 1 84 ? 18.875 -4.179 -17.810 1.00 90.88 84 GLN A C 1
ATOM 664 O O . GLN A 1 84 ? 19.611 -5.159 -17.740 1.00 90.88 84 GLN A O 1
ATOM 669 N N . LEU A 1 85 ? 17.637 -4.179 -17.299 1.00 90.69 85 LEU A N 1
ATOM 670 C CA . LEU A 1 85 ? 17.058 -5.348 -16.620 1.00 90.69 85 LEU A CA 1
ATOM 671 C C . LEU A 1 85 ? 17.042 -6.585 -17.533 1.00 90.69 85 LEU A C 1
ATOM 673 O O . LEU A 1 85 ? 16.805 -6.435 -18.733 1.00 90.69 85 LEU A O 1
ATOM 677 N N . PRO A 1 86 ? 17.260 -7.805 -17.021 1.00 87.94 86 PRO A N 1
ATOM 678 C CA . PRO A 1 86 ? 17.150 -9.012 -17.836 1.00 87.94 86 PRO A CA 1
ATOM 679 C C . PRO A 1 86 ? 15.707 -9.199 -18.349 1.00 87.94 86 PRO A C 1
ATOM 681 O O . PRO A 1 86 ? 14.757 -8.850 -17.642 1.00 87.94 86 PRO A O 1
ATOM 684 N N . PRO A 1 87 ? 15.519 -9.695 -19.589 1.00 87.69 87 PRO A N 1
ATOM 685 C CA . PRO A 1 87 ? 14.197 -10.050 -20.088 1.00 87.69 87 PRO A CA 1
ATOM 686 C C . PRO A 1 87 ? 13.636 -11.251 -19.322 1.00 87.69 87 PRO A C 1
ATOM 688 O O . PRO A 1 87 ? 14.386 -12.134 -18.911 1.00 87.69 87 PRO A O 1
ATOM 691 N N . ILE A 1 88 ? 12.316 -11.296 -19.187 1.00 83.38 88 ILE A N 1
ATOM 692 C CA . ILE A 1 88 ? 11.594 -12.425 -18.607 1.00 83.38 88 ILE A CA 1
ATOM 693 C C . ILE A 1 88 ? 10.857 -13.144 -19.722 1.00 83.38 88 ILE A C 1
ATOM 695 O O . ILE A 1 88 ? 9.978 -12.574 -20.374 1.00 83.38 88 ILE A O 1
ATOM 699 N N . ASP A 1 89 ? 11.268 -14.384 -19.965 1.00 74.50 89 ASP A N 1
ATOM 700 C CA . ASP A 1 89 ? 10.641 -15.239 -20.960 1.00 74.50 89 ASP A CA 1
ATOM 701 C C . ASP A 1 89 ? 9.291 -15.757 -20.445 1.00 74.50 89 ASP A C 1
ATOM 703 O O . ASP A 1 89 ? 9.121 -16.070 -19.262 1.00 74.50 89 ASP A O 1
ATOM 707 N N . GLU A 1 90 ? 8.319 -15.874 -21.351 1.00 63.66 90 GLU A N 1
ATOM 708 C CA . GLU A 1 90 ? 6.987 -16.383 -21.022 1.00 63.66 90 GLU A CA 1
ATOM 709 C C . GLU A 1 90 ? 7.069 -17.800 -20.429 1.00 63.66 90 GLU A C 1
ATOM 711 O O . GLU A 1 90 ? 7.625 -18.717 -21.034 1.00 63.66 90 GLU A O 1
ATOM 716 N N . GLY A 1 91 ? 6.479 -17.994 -19.246 1.00 55.09 91 GLY A N 1
ATOM 717 C CA . GLY A 1 91 ? 6.414 -19.300 -18.583 1.00 55.09 91 GLY A CA 1
ATOM 718 C C . GLY A 1 91 ? 7.666 -19.693 -17.793 1.00 55.09 91 GLY A C 1
ATOM 719 O O . GLY A 1 91 ? 7.691 -20.786 -17.222 1.00 55.09 91 GLY A O 1
ATOM 720 N N . VAL A 1 92 ? 8.682 -18.828 -17.709 1.00 63.72 92 VAL A N 1
ATOM 721 C CA . VAL A 1 92 ? 9.790 -19.024 -16.769 1.00 63.72 92 VAL A CA 1
ATOM 722 C C . VAL A 1 92 ? 9.301 -18.716 -15.359 1.00 63.72 92 VAL A C 1
ATOM 724 O O . VAL A 1 92 ? 8.847 -17.613 -15.064 1.00 63.72 92 VAL A O 1
ATOM 727 N N . ALA A 1 93 ? 9.392 -19.708 -14.474 1.00 62.19 93 ALA A N 1
ATOM 728 C CA . ALA A 1 93 ? 9.097 -19.502 -13.066 1.00 62.19 93 ALA A CA 1
ATOM 729 C C . ALA A 1 93 ? 10.073 -18.475 -12.478 1.00 62.19 93 ALA A C 1
ATOM 731 O O . ALA A 1 93 ? 11.281 -18.542 -12.719 1.00 62.19 93 ALA A O 1
ATOM 732 N N . LEU A 1 94 ? 9.555 -17.563 -11.659 1.00 72.56 94 LEU A N 1
ATOM 733 C CA . LEU A 1 94 ? 10.368 -16.735 -10.776 1.00 72.56 94 LEU A CA 1
ATOM 734 C C . LEU A 1 94 ? 11.108 -17.651 -9.798 1.00 72.56 94 LEU A C 1
ATOM 736 O O . LEU A 1 94 ? 10.549 -18.137 -8.818 1.00 72.56 94 LEU A O 1
ATOM 740 N N . THR A 1 95 ? 12.357 -17.967 -10.132 1.00 76.06 95 THR A N 1
ATOM 741 C CA . THR A 1 95 ? 13.213 -18.820 -9.307 1.00 76.06 95 THR A CA 1
ATOM 742 C C . THR A 1 95 ? 14.012 -17.974 -8.329 1.00 76.06 95 THR A C 1
ATOM 744 O O . THR A 1 95 ? 14.397 -16.849 -8.644 1.00 76.06 95 THR A O 1
ATOM 747 N N . ALA A 1 96 ? 14.372 -18.560 -7.185 1.00 75.50 96 ALA A N 1
ATOM 748 C CA . ALA A 1 96 ? 15.294 -17.932 -6.239 1.00 75.50 96 ALA A CA 1
ATOM 749 C C . ALA A 1 96 ? 16.614 -17.494 -6.908 1.00 75.50 96 ALA A C 1
ATOM 751 O O . ALA A 1 96 ? 17.163 -16.453 -6.573 1.00 75.50 96 ALA A O 1
ATOM 752 N N . ALA A 1 97 ? 17.094 -18.242 -7.909 1.00 78.62 97 ALA A N 1
ATOM 753 C CA . ALA A 1 97 ? 18.305 -17.894 -8.650 1.00 78.62 97 ALA A CA 1
ATOM 754 C C . ALA A 1 97 ? 18.160 -16.592 -9.461 1.00 78.62 97 ALA A C 1
ATOM 756 O O . ALA A 1 97 ? 19.079 -15.773 -9.456 1.00 78.62 97 ALA A O 1
ATOM 757 N N . LEU A 1 98 ? 17.014 -16.396 -10.124 1.00 81.44 98 LEU A N 1
ATOM 758 C CA . LEU A 1 98 ? 16.701 -15.160 -10.845 1.00 81.44 98 LEU A CA 1
ATOM 759 C C . LEU A 1 98 ? 16.557 -13.982 -9.875 1.00 81.44 98 LEU A C 1
ATOM 761 O O . LEU A 1 98 ? 17.108 -12.911 -10.121 1.00 81.44 98 LEU A O 1
ATOM 765 N N . GLU A 1 99 ? 15.850 -14.174 -8.760 1.00 82.69 99 GLU A N 1
ATOM 766 C CA . GLU A 1 99 ? 15.716 -13.135 -7.734 1.00 82.69 99 GLU A CA 1
ATOM 767 C C . GLU A 1 99 ? 17.076 -12.729 -7.160 1.00 82.69 99 GLU A C 1
ATOM 769 O O . GLU A 1 99 ? 17.367 -11.542 -7.017 1.00 82.69 99 GLU A O 1
ATOM 774 N N . ASP A 1 100 ? 17.939 -13.705 -6.882 1.00 83.69 100 ASP A N 1
ATOM 775 C CA . ASP A 1 100 ? 19.293 -13.473 -6.396 1.00 83.69 100 ASP A CA 1
ATOM 776 C C . ASP A 1 100 ? 20.160 -12.737 -7.425 1.00 83.69 100 ASP A C 1
ATOM 778 O O . ASP A 1 100 ? 20.986 -11.899 -7.060 1.00 83.69 100 ASP A O 1
ATOM 782 N N . GLU A 1 101 ? 20.000 -13.037 -8.715 1.00 85.81 101 GLU A N 1
ATOM 783 C CA . GLU A 1 101 ? 20.671 -12.306 -9.789 1.00 85.81 101 GLU A CA 1
ATOM 784 C C . GLU A 1 101 ? 20.213 -10.847 -9.841 1.00 85.81 101 GLU A C 1
ATOM 786 O O . GLU A 1 101 ? 21.056 -9.947 -9.818 1.00 85.81 101 GLU A O 1
ATOM 791 N N . LEU A 1 102 ? 18.899 -10.606 -9.832 1.00 88.94 102 LEU A N 1
ATOM 792 C CA . LEU A 1 102 ? 18.318 -9.262 -9.817 1.00 88.94 102 LEU A CA 1
ATOM 793 C C . LEU A 1 102 ? 18.767 -8.471 -8.584 1.00 88.94 102 LEU A C 1
ATOM 795 O O . LEU A 1 102 ? 19.159 -7.310 -8.710 1.00 88.94 102 LEU A O 1
ATOM 799 N N . ARG A 1 103 ? 18.799 -9.111 -7.409 1.00 87.69 103 ARG A N 1
ATOM 800 C CA . ARG A 1 103 ? 19.287 -8.510 -6.161 1.00 87.69 103 ARG A CA 1
ATOM 801 C C . ARG A 1 103 ? 20.759 -8.121 -6.244 1.00 87.69 103 ARG A C 1
ATOM 803 O O . ARG A 1 103 ? 21.121 -7.029 -5.822 1.00 87.69 103 ARG A O 1
ATOM 810 N N . ARG A 1 104 ? 21.613 -8.973 -6.821 1.00 88.38 104 ARG A N 1
ATOM 811 C CA . ARG A 1 104 ? 23.049 -8.680 -6.983 1.00 88.38 104 ARG A CA 1
ATOM 812 C C . ARG A 1 104 ? 23.326 -7.604 -8.031 1.00 88.38 104 ARG A C 1
ATOM 814 O O . ARG A 1 104 ? 24.209 -6.778 -7.823 1.00 88.38 104 ARG A O 1
ATOM 821 N N . ALA A 1 105 ? 22.617 -7.630 -9.157 1.00 90.56 105 ALA A N 1
ATOM 822 C CA . ALA A 1 105 ? 22.853 -6.714 -10.272 1.00 90.56 105 ALA A CA 1
ATOM 823 C C . ALA A 1 105 ? 22.203 -5.337 -10.057 1.00 90.56 105 ALA A C 1
ATOM 825 O O . ALA A 1 105 ? 22.747 -4.319 -10.485 1.00 90.56 105 ALA A O 1
ATOM 826 N N . PHE A 1 106 ? 21.060 -5.292 -9.366 1.00 91.06 106 PHE A N 1
ATOM 827 C CA . PHE A 1 106 ? 20.264 -4.084 -9.143 1.00 91.06 106 PHE A CA 1
ATOM 828 C C . PHE A 1 106 ? 19.867 -3.916 -7.659 1.00 91.06 106 PHE A C 1
ATOM 830 O O . PHE A 1 106 ? 18.683 -3.732 -7.353 1.00 91.06 106 PHE A O 1
ATOM 837 N N . PRO A 1 107 ? 20.832 -3.920 -6.715 1.00 89.19 107 PRO A N 1
ATOM 838 C CA . PRO A 1 107 ? 20.549 -3.942 -5.274 1.00 89.19 107 PRO A CA 1
ATOM 839 C C . PRO A 1 107 ? 19.693 -2.757 -4.818 1.00 89.19 107 PRO A C 1
ATOM 841 O O . PRO A 1 107 ? 18.773 -2.924 -4.030 1.00 89.19 107 PRO A O 1
ATOM 844 N N . ARG A 1 108 ? 19.888 -1.575 -5.415 1.00 85.38 108 ARG A N 1
ATOM 845 C CA . ARG A 1 108 ? 19.097 -0.365 -5.126 1.00 85.38 108 ARG A CA 1
ATOM 846 C C . ARG A 1 108 ? 17.581 -0.489 -5.334 1.00 85.38 108 ARG A C 1
ATOM 848 O O . ARG A 1 108 ? 16.873 0.427 -4.957 1.00 85.38 108 ARG A O 1
ATOM 855 N N . PHE A 1 109 ? 17.089 -1.536 -5.995 1.00 86.81 109 PHE A N 1
ATOM 856 C CA . PHE A 1 109 ? 15.649 -1.760 -6.165 1.00 86.81 109 PHE A CA 1
ATOM 857 C C . PHE A 1 109 ? 15.209 -3.115 -5.628 1.00 86.81 109 PHE A C 1
ATOM 859 O O . PHE A 1 109 ? 14.103 -3.232 -5.115 1.00 86.81 109 PHE A O 1
ATOM 866 N N . TYR A 1 110 ? 16.052 -4.139 -5.756 1.00 87.50 110 TYR A N 1
ATOM 867 C CA . TYR A 1 110 ? 15.694 -5.528 -5.457 1.00 87.50 110 TYR A CA 1
ATOM 868 C C . TYR A 1 110 ? 16.174 -6.015 -4.094 1.00 87.50 110 TYR A C 1
ATOM 870 O O . TYR A 1 110 ? 15.801 -7.113 -3.686 1.00 87.50 110 TYR A O 1
ATOM 878 N N . ASP A 1 111 ? 16.996 -5.231 -3.399 1.00 83.56 111 ASP A N 1
ATOM 879 C CA . ASP A 1 111 ? 17.391 -5.507 -2.026 1.00 83.56 111 ASP A CA 1
ATOM 880 C C . ASP A 1 111 ? 16.665 -4.545 -1.069 1.00 83.56 111 ASP A C 1
ATOM 882 O O . ASP A 1 111 ? 17.078 -3.390 -0.932 1.00 83.56 111 ASP A O 1
ATOM 886 N N . PRO A 1 112 ? 15.581 -4.988 -0.404 1.00 67.06 112 PRO A N 1
ATOM 887 C CA . PRO A 1 112 ? 14.821 -4.152 0.518 1.00 67.06 112 PRO A CA 1
ATOM 888 C C . PRO A 1 112 ? 15.673 -3.597 1.659 1.00 67.06 112 PRO A C 1
ATOM 890 O O . PRO A 1 112 ? 15.374 -2.512 2.142 1.00 67.06 112 PRO A O 1
ATOM 893 N N . GLU A 1 113 ? 16.733 -4.294 2.079 1.00 68.94 113 GLU A N 1
ATOM 894 C CA . GLU A 1 113 ? 17.607 -3.843 3.169 1.00 68.94 113 GLU A CA 1
ATOM 895 C C . GLU A 1 113 ? 18.524 -2.709 2.708 1.00 68.94 113 GLU A C 1
ATOM 897 O O . GLU A 1 113 ? 18.626 -1.677 3.377 1.00 68.94 113 GLU A O 1
ATOM 902 N N . SER A 1 114 ? 19.100 -2.845 1.509 1.00 68.19 114 SER A N 1
ATOM 903 C CA . SER A 1 114 ? 19.826 -1.754 0.847 1.00 68.19 114 SER A CA 1
ATOM 904 C C . SER A 1 114 ? 18.932 -0.536 0.616 1.00 68.19 114 SER A C 1
ATOM 906 O O . SER A 1 114 ? 19.389 0.600 0.750 1.00 68.19 114 SER A O 1
ATOM 908 N N . VAL A 1 115 ? 17.658 -0.756 0.269 1.00 62.59 115 VAL A N 1
ATOM 909 C CA . VAL A 1 115 ? 16.705 0.332 0.033 1.00 62.59 115 VAL A CA 1
ATOM 910 C C . VAL A 1 115 ? 16.272 0.975 1.335 1.00 62.59 115 VAL A C 1
ATOM 912 O O . VAL A 1 115 ? 16.224 2.197 1.350 1.00 62.59 115 VAL A O 1
ATOM 915 N N . ALA A 1 116 ? 15.963 0.207 2.388 1.00 59.41 116 ALA A N 1
ATOM 916 C CA . ALA A 1 116 ? 15.428 0.674 3.670 1.00 59.41 116 ALA A CA 1
ATOM 917 C C . ALA A 1 116 ? 16.478 1.349 4.568 1.00 59.41 116 ALA A C 1
ATOM 919 O O . ALA A 1 116 ? 16.117 2.227 5.351 1.00 59.41 116 ALA A O 1
ATOM 920 N N . GLY A 1 117 ? 17.763 1.010 4.418 1.00 58.38 117 GLY A N 1
ATOM 921 C CA . GLY A 1 117 ? 18.854 1.628 5.175 1.00 58.38 117 GLY A CA 1
ATOM 922 C C . GLY A 1 117 ? 18.868 1.277 6.669 1.00 58.38 117 GLY A C 1
ATOM 923 O O . GLY A 1 117 ? 19.370 2.076 7.458 1.00 58.38 117 GLY A O 1
ATOM 924 N N . VAL A 1 118 ? 18.311 0.125 7.072 1.00 53.88 118 VAL A N 1
ATOM 925 C CA . VAL A 1 118 ? 18.221 -0.315 8.480 1.00 53.88 118 VAL A CA 1
ATOM 926 C C . VAL A 1 118 ? 18.345 -1.846 8.591 1.00 53.88 118 VAL A C 1
ATOM 928 O O . VAL A 1 118 ? 17.889 -2.570 7.709 1.00 53.88 118 VAL A O 1
ATOM 931 N N . GLU A 1 119 ? 18.985 -2.309 9.673 1.00 47.19 119 GLU A N 1
ATOM 932 C CA . GLU A 1 119 ? 19.356 -3.699 9.981 1.00 47.19 119 GLU A CA 1
ATOM 933 C C . GLU A 1 119 ? 18.189 -4.705 9.951 1.00 47.19 119 GLU A C 1
ATOM 935 O O . GLU A 1 119 ? 17.107 -4.458 10.484 1.00 47.19 119 GLU A O 1
ATOM 940 N N . ALA A 1 120 ? 18.477 -5.886 9.400 1.00 45.97 120 ALA A N 1
ATOM 941 C CA . ALA A 1 120 ? 17.643 -7.076 9.204 1.00 45.97 120 ALA A CA 1
ATOM 942 C C . ALA A 1 120 ? 17.010 -7.722 10.468 1.00 45.97 120 ALA A C 1
ATOM 944 O O . ALA A 1 120 ? 16.878 -8.945 10.534 1.00 45.97 120 ALA A O 1
ATOM 945 N N . SER A 1 121 ? 16.651 -6.960 11.506 1.00 50.12 121 SER A N 1
ATOM 946 C CA . SER A 1 121 ? 16.342 -7.515 12.834 1.00 50.12 121 SER A CA 1
ATOM 947 C C . SER A 1 121 ? 14.998 -7.110 13.446 1.00 50.12 121 SER A C 1
ATOM 949 O O . SER A 1 121 ? 14.609 -7.734 14.438 1.00 50.12 121 SER A O 1
ATOM 951 N N . GLU A 1 122 ? 14.265 -6.120 12.927 1.00 56.25 122 GLU A N 1
ATOM 952 C CA . GLU A 1 122 ? 12.948 -5.805 13.499 1.00 56.25 122 GLU A CA 1
ATOM 953 C C . GLU A 1 122 ? 11.855 -6.701 12.894 1.00 56.25 122 GLU A C 1
ATOM 955 O O . GLU A 1 122 ? 11.730 -6.798 11.667 1.00 56.25 122 GLU A O 1
ATOM 960 N N . PRO A 1 123 ? 11.049 -7.394 13.720 1.00 65.75 123 PRO A N 1
ATOM 961 C CA . PRO A 1 123 ? 9.955 -8.193 13.204 1.00 65.75 123 PRO A CA 1
ATOM 962 C C . PRO A 1 123 ? 8.936 -7.282 12.530 1.00 65.75 123 PRO A C 1
ATOM 964 O O . PRO A 1 123 ? 8.343 -6.392 13.135 1.00 65.75 123 PRO A O 1
ATOM 967 N N . ARG A 1 124 ? 8.741 -7.546 11.242 1.00 84.44 124 ARG A N 1
ATOM 968 C CA . ARG A 1 124 ? 7.840 -6.784 10.386 1.00 84.44 124 ARG A CA 1
ATOM 969 C C . ARG A 1 124 ? 6.407 -6.883 10.910 1.00 84.44 124 ARG A C 1
ATOM 971 O O . ARG A 1 124 ? 5.980 -7.991 11.255 1.00 84.44 124 ARG A O 1
ATOM 978 N N . PRO A 1 125 ? 5.647 -5.778 10.928 1.00 91.19 125 PRO A N 1
ATOM 979 C CA . PRO A 1 125 ? 4.231 -5.829 11.241 1.00 91.19 125 PRO A CA 1
ATOM 980 C C . PRO A 1 125 ? 3.499 -6.797 10.308 1.00 91.19 125 PRO A C 1
ATOM 982 O O . PRO A 1 125 ? 3.768 -6.838 9.106 1.00 91.19 125 PRO A O 1
ATOM 985 N N . VAL A 1 126 ? 2.578 -7.583 10.858 1.00 91.56 126 VAL A N 1
ATOM 986 C CA . VAL A 1 126 ? 1.833 -8.619 10.129 1.00 91.56 126 VAL A CA 1
ATOM 987 C C . VAL A 1 126 ? 0.324 -8.442 10.300 1.00 91.56 126 VAL A C 1
ATOM 989 O O . VAL A 1 126 ? -0.109 -7.933 11.334 1.00 91.56 126 VAL A O 1
ATOM 992 N N . PRO A 1 127 ? -0.500 -8.890 9.338 1.00 91.50 127 PRO A N 1
ATOM 993 C CA . PRO A 1 127 ? -1.953 -8.902 9.465 1.00 91.50 127 PRO A CA 1
ATOM 994 C C . PRO A 1 127 ? -2.412 -9.652 10.697 1.00 91.50 127 PRO A C 1
ATOM 996 O O . PRO A 1 127 ? -2.121 -10.839 10.855 1.00 91.50 127 PRO A O 1
ATOM 999 N N . LEU A 1 128 ? -3.208 -8.998 11.535 1.00 92.12 128 LEU A N 1
ATOM 1000 C CA . LEU A 1 128 ? -3.785 -9.624 12.716 1.00 92.12 128 LEU A CA 1
ATOM 1001 C C . LEU A 1 128 ? -4.662 -10.827 12.331 1.00 92.12 128 LEU A C 1
ATOM 1003 O O . LEU A 1 128 ? -4.669 -11.828 13.043 1.00 92.12 128 LEU A O 1
ATOM 1007 N N . LYS A 1 129 ? -5.345 -10.785 11.175 1.00 89.62 129 LYS A N 1
ATOM 1008 C CA . LYS A 1 129 ? -6.136 -11.923 10.667 1.00 89.62 129 LYS A CA 1
ATOM 1009 C C . LYS A 1 129 ? -5.293 -13.177 10.365 1.00 89.62 129 LYS A C 1
ATOM 1011 O O . LYS A 1 129 ? -5.810 -14.291 10.434 1.00 89.62 129 LYS A O 1
ATOM 1016 N N . GLU A 1 130 ? -4.017 -13.006 10.013 1.00 86.44 130 GLU A N 1
ATOM 1017 C CA . GLU A 1 130 ? -3.077 -14.095 9.701 1.00 86.44 130 GLU A CA 1
ATOM 1018 C C . GLU A 1 130 ? -2.249 -14.487 10.930 1.00 86.44 130 GLU A C 1
ATOM 1020 O O . GLU A 1 130 ? -1.853 -15.645 11.091 1.00 86.44 130 GLU A O 1
ATOM 1025 N N . ALA A 1 131 ? -2.043 -13.543 11.846 1.00 87.06 131 ALA A N 1
ATOM 1026 C CA . ALA A 1 131 ? -1.247 -13.698 13.047 1.00 87.06 131 ALA A CA 1
ATOM 1027 C C . ALA A 1 131 ? -2.043 -14.391 14.169 1.00 87.06 131 ALA A C 1
ATOM 1029 O O . ALA A 1 131 ? -2.259 -13.831 15.236 1.00 87.06 131 ALA A O 1
ATOM 1030 N N . LYS A 1 132 ? -2.440 -15.655 13.951 1.00 86.25 132 LYS A N 1
ATOM 1031 C CA . LYS A 1 132 ? -3.323 -16.454 14.839 1.00 86.25 132 LYS A CA 1
ATOM 1032 C C . LYS A 1 132 ? -2.903 -16.545 16.314 1.00 86.25 132 LYS A C 1
ATOM 1034 O O . LYS A 1 132 ? -3.694 -16.983 17.141 1.00 86.25 132 LYS A O 1
ATOM 1039 N N . ARG A 1 133 ? -1.652 -16.209 16.635 1.00 87.31 133 ARG A N 1
ATOM 1040 C CA . ARG A 1 133 ? -1.127 -16.177 18.009 1.00 87.31 133 ARG A CA 1
ATOM 1041 C C . ARG A 1 133 ? -1.436 -14.875 18.740 1.00 87.31 133 ARG A C 1
ATOM 1043 O O . ARG A 1 133 ? -1.134 -14.789 19.922 1.00 87.31 133 ARG A O 1
ATOM 1050 N N . PHE A 1 134 ? -1.988 -13.879 18.061 1.00 91.12 134 PHE A N 1
ATOM 1051 C CA . PHE A 1 134 ? -2.231 -12.554 18.605 1.00 91.12 134 PHE A CA 1
ATOM 1052 C C . PHE A 1 134 ? -3.706 -12.195 18.490 1.00 91.12 134 PHE A C 1
ATOM 1054 O O . PHE A 1 134 ? -4.395 -12.591 17.549 1.00 91.12 134 PHE A O 1
ATOM 1061 N N . GLN A 1 135 ? -4.174 -11.413 19.451 1.00 92.25 135 GLN A N 1
ATOM 1062 C CA . GLN A 1 135 ? -5.504 -10.825 19.466 1.00 92.25 135 GLN A CA 1
ATOM 1063 C C . GLN A 1 135 ? -5.427 -9.382 19.970 1.00 92.25 135 GLN A C 1
ATOM 1065 O O . GLN A 1 135 ? -4.404 -8.953 20.510 1.00 92.25 135 GLN A O 1
ATOM 1070 N N . LEU A 1 136 ? -6.504 -8.621 19.779 1.00 93.56 136 LEU A N 1
ATOM 1071 C CA . LEU A 1 136 ? -6.642 -7.326 20.441 1.00 93.56 136 LEU A CA 1
ATOM 1072 C C . LEU A 1 136 ? -6.726 -7.538 21.950 1.00 93.56 136 LEU A C 1
ATOM 1074 O O . LEU A 1 136 ? -7.444 -8.431 22.397 1.00 93.56 136 LEU A O 1
ATOM 1078 N N . ALA A 1 137 ? -6.003 -6.713 22.707 1.00 91.62 137 ALA A N 1
ATOM 1079 C CA . ALA A 1 137 ? -6.052 -6.765 24.160 1.00 91.62 137 ALA A CA 1
ATOM 1080 C C . ALA A 1 137 ? -7.450 -6.403 24.675 1.00 91.62 137 ALA A C 1
ATOM 1082 O O . ALA A 1 137 ? -8.155 -5.594 24.060 1.00 91.62 137 ALA A O 1
ATOM 1083 N N . GLU A 1 138 ? -7.830 -6.956 25.826 1.00 89.31 138 GLU A N 1
ATOM 1084 C CA . GLU A 1 138 ? -9.114 -6.658 26.460 1.00 89.31 138 GLU A CA 1
ATOM 1085 C C . GLU A 1 138 ? -9.356 -5.141 26.587 1.00 89.31 138 GLU A C 1
ATOM 1087 O O . GLU A 1 138 ? -8.466 -4.364 26.941 1.00 89.31 138 GLU A O 1
ATOM 1092 N N . GLY A 1 139 ? -10.572 -4.705 26.246 1.00 87.88 139 GLY A N 1
ATOM 1093 C CA . GLY A 1 139 ? -10.956 -3.291 26.245 1.00 87.88 139 GLY A CA 1
ATOM 1094 C C . GLY A 1 139 ? -10.460 -2.479 25.041 1.00 87.88 139 GLY A C 1
ATOM 1095 O O . GLY A 1 139 ? -10.862 -1.327 24.902 1.00 87.88 139 GLY A O 1
ATOM 1096 N N . THR A 1 140 ? -9.645 -3.051 24.147 1.00 89.62 140 THR A N 1
ATOM 1097 C CA . THR A 1 140 ? -9.270 -2.392 22.886 1.00 89.62 140 THR A CA 1
ATOM 1098 C C . THR A 1 140 ? -10.399 -2.566 21.865 1.00 89.62 140 THR A C 1
ATOM 1100 O O . THR A 1 140 ? -10.769 -3.705 21.567 1.00 89.62 140 THR A O 1
ATOM 1103 N N . PRO A 1 141 ? -10.961 -1.480 21.301 1.00 92.25 141 PRO A N 1
ATOM 1104 C CA . PRO A 1 141 ? -12.033 -1.595 20.324 1.00 92.25 141 PRO A CA 1
ATOM 1105 C C . PRO A 1 141 ? -11.535 -2.271 19.043 1.00 92.25 141 PRO A C 1
ATOM 1107 O O . PRO A 1 141 ? -10.483 -1.926 18.500 1.00 92.25 141 PRO A O 1
ATOM 1110 N N . ASP A 1 142 ? -12.326 -3.208 18.521 1.00 95.06 142 ASP A N 1
ATOM 1111 C CA . ASP A 1 142 ? -12.110 -3.741 17.181 1.00 95.06 142 ASP A CA 1
ATOM 1112 C C . ASP A 1 142 ? -12.641 -2.749 16.142 1.00 95.06 142 ASP A C 1
ATOM 1114 O O . ASP A 1 142 ? -13.847 -2.636 15.886 1.00 95.06 142 ASP A O 1
ATOM 1118 N N . VAL A 1 143 ? -11.709 -1.992 15.568 1.00 97.06 143 VAL A N 1
ATOM 1119 C CA . VAL A 1 143 ? -12.003 -0.933 14.599 1.00 97.06 143 VAL A CA 1
ATOM 1120 C C . VAL A 1 143 ? -12.159 -1.455 13.170 1.00 97.06 143 VAL A C 1
ATOM 1122 O O . VAL A 1 143 ? -12.419 -0.674 12.259 1.00 97.06 143 VAL A O 1
ATOM 1125 N N . ARG A 1 144 ? -12.048 -2.770 12.932 1.00 97.56 144 ARG A N 1
ATOM 1126 C CA . ARG A 1 144 ? -12.310 -3.339 11.603 1.00 97.56 144 ARG A CA 1
ATOM 1127 C C . ARG A 1 144 ? -13.756 -3.055 11.175 1.00 97.56 144 ARG A C 1
ATOM 1129 O O . ARG A 1 144 ? -14.709 -3.161 11.953 1.00 97.56 144 ARG A O 1
ATOM 1136 N N . GLY A 1 145 ? -13.911 -2.649 9.919 1.00 96.81 145 GLY A N 1
ATOM 1137 C CA . GLY A 1 145 ? -15.163 -2.202 9.313 1.00 96.81 145 GLY A CA 1
ATOM 1138 C C . GLY A 1 145 ? -15.606 -0.785 9.696 1.00 96.81 145 GLY A C 1
ATOM 1139 O O . GLY A 1 145 ? -16.704 -0.391 9.312 1.00 96.81 145 GLY A O 1
ATOM 1140 N N . TRP A 1 146 ? -14.812 -0.027 10.458 1.00 98.19 146 TRP A N 1
ATOM 1141 C CA . TRP A 1 146 ? -15.116 1.373 10.779 1.00 98.19 146 TRP A CA 1
ATOM 1142 C C . TRP A 1 146 ? -14.823 2.279 9.581 1.00 98.19 146 TRP A C 1
ATOM 1144 O O . TRP A 1 146 ? -13.950 1.970 8.763 1.00 98.19 146 TRP A O 1
ATOM 1154 N N . THR A 1 147 ? -15.549 3.393 9.475 1.00 97.88 147 THR A N 1
ATOM 1155 C CA . THR A 1 147 ? -15.374 4.359 8.380 1.00 97.88 147 THR A CA 1
ATOM 1156 C C . THR A 1 147 ? -14.173 5.247 8.661 1.00 97.88 147 THR A C 1
ATOM 1158 O O . THR A 1 147 ? -14.020 5.743 9.774 1.00 97.88 147 THR A O 1
ATOM 1161 N N . VAL A 1 148 ? -13.323 5.461 7.658 1.00 97.81 148 VAL A N 1
ATOM 1162 C CA . VAL A 1 148 ? -12.145 6.326 7.778 1.00 97.81 148 VAL A CA 1
ATOM 1163 C C . VAL A 1 148 ? -12.421 7.662 7.102 1.00 97.81 148 VAL A C 1
ATOM 1165 O O . VAL A 1 148 ? -12.852 7.684 5.948 1.00 97.81 148 VAL A O 1
ATOM 1168 N N . PHE A 1 149 ? -12.136 8.758 7.800 1.00 96.50 149 PHE A N 1
ATOM 1169 C CA . PHE A 1 149 ? -12.264 10.131 7.314 1.00 96.50 149 PHE A CA 1
ATOM 1170 C C . PHE A 1 149 ? -10.914 10.851 7.331 1.00 96.50 149 PHE A C 1
ATOM 1172 O O . PHE A 1 149 ? -10.112 10.666 8.254 1.00 96.50 149 PHE A O 1
ATOM 1179 N N . GLY A 1 150 ? -10.681 11.674 6.311 1.00 94.94 150 GLY A N 1
ATOM 1180 C CA . GLY A 1 150 ? -9.524 12.560 6.232 1.00 94.94 150 GLY A CA 1
ATOM 1181 C C . GLY A 1 150 ? -9.698 13.853 7.034 1.00 94.94 150 GLY A C 1
ATOM 1182 O O . GLY A 1 150 ? -10.736 14.121 7.642 1.00 94.94 150 GLY A O 1
ATOM 1183 N N . ALA A 1 151 ? -8.659 14.683 7.022 1.00 94.56 151 ALA A N 1
ATOM 1184 C CA . ALA A 1 151 ? -8.643 16.016 7.624 1.00 94.56 151 ALA A CA 1
ATOM 1185 C C . ALA A 1 151 ? -9.605 17.010 6.944 1.00 94.56 151 ALA A C 1
ATOM 1187 O O . ALA A 1 151 ? -9.933 18.040 7.526 1.00 94.56 151 ALA A O 1
ATOM 1188 N N . ASP A 1 152 ? -10.039 16.695 5.726 1.00 94.25 152 ASP A N 1
ATOM 1189 C CA . ASP A 1 152 ? -11.018 17.410 4.907 1.00 94.25 152 ASP A CA 1
ATOM 1190 C C . ASP A 1 152 ? -12.472 16.984 5.175 1.00 94.25 152 ASP A C 1
ATOM 1192 O O . ASP A 1 152 ? -13.368 17.408 4.454 1.00 94.25 152 ASP A O 1
ATOM 1196 N N . ASP A 1 153 ? -12.711 16.156 6.199 1.00 94.44 153 ASP A N 1
ATOM 1197 C CA . ASP A 1 153 ? -14.011 15.552 6.535 1.00 94.44 153 ASP A CA 1
ATOM 1198 C C . ASP A 1 153 ? -14.608 14.662 5.419 1.00 94.44 153 ASP A C 1
ATOM 1200 O O . ASP A 1 153 ? -15.726 14.159 5.543 1.00 94.44 153 ASP A O 1
ATOM 1204 N N . GLU A 1 154 ? -13.837 14.385 4.366 1.00 94.75 154 GLU A N 1
ATOM 1205 C CA . GLU A 1 154 ? -14.199 13.459 3.299 1.00 94.75 154 GLU A CA 1
ATOM 1206 C C . GLU A 1 154 ? -13.924 12.010 3.713 1.00 94.75 154 GLU A C 1
ATOM 1208 O O . GLU A 1 154 ? -12.963 11.692 4.428 1.00 94.75 154 GLU A O 1
ATOM 1213 N N . ARG A 1 155 ? -14.777 11.096 3.245 1.00 94.19 155 ARG A N 1
ATOM 1214 C CA . ARG A 1 155 ? -14.609 9.662 3.498 1.00 94.19 155 ARG A CA 1
ATOM 1215 C C . ARG A 1 155 ? -13.419 9.146 2.695 1.00 94.19 155 ARG A C 1
ATOM 1217 O O . ARG A 1 155 ? -13.458 9.145 1.479 1.00 94.19 155 ARG A O 1
ATOM 1224 N N . ALA A 1 156 ? -12.403 8.611 3.357 1.00 93.88 156 ALA A N 1
ATOM 1225 C CA . ALA A 1 156 ? -11.272 7.975 2.685 1.00 93.88 156 ALA A CA 1
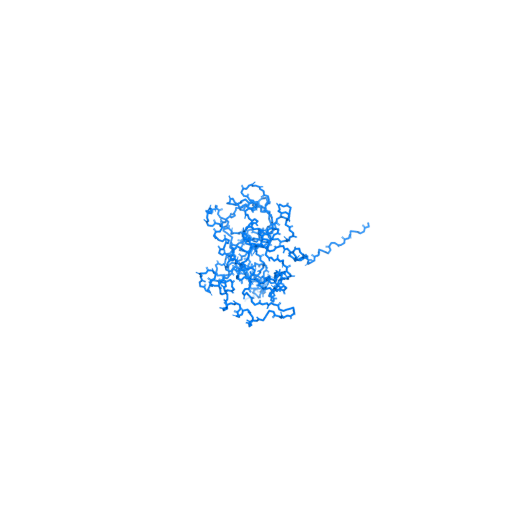ATOM 1226 C C . ALA A 1 156 ? -11.544 6.503 2.341 1.00 93.88 156 ALA A C 1
ATOM 1228 O O . ALA A 1 156 ? -11.060 6.000 1.330 1.00 93.88 156 ALA A O 1
ATOM 1229 N N . GLY A 1 157 ? -12.305 5.796 3.183 1.00 95.19 157 GLY A N 1
ATOM 1230 C CA . GLY A 1 157 ? -12.474 4.351 3.041 1.00 95.19 157 GLY A CA 1
ATOM 1231 C C . GLY A 1 157 ? -13.046 3.667 4.277 1.00 95.19 157 GLY A C 1
ATOM 1232 O O . GLY A 1 157 ? -13.821 4.260 5.034 1.00 95.19 157 GLY A O 1
ATOM 1233 N N . THR A 1 158 ? -12.664 2.407 4.477 1.00 96.62 158 THR A N 1
ATOM 1234 C CA . THR A 1 158 ? -13.013 1.597 5.655 1.00 96.62 158 THR A CA 1
ATOM 1235 C C . THR A 1 158 ? -11.825 0.783 6.146 1.00 96.62 158 THR A C 1
ATOM 1237 O O . THR A 1 158 ? -11.006 0.337 5.349 1.00 96.62 158 THR A O 1
ATOM 1240 N N . VAL A 1 159 ? -11.730 0.538 7.453 1.00 97.69 159 VAL A N 1
ATOM 1241 C CA . VAL A 1 159 ? -10.664 -0.316 8.000 1.00 97.69 159 VAL A CA 1
ATOM 1242 C C . VAL A 1 159 ? -10.910 -1.777 7.610 1.00 97.69 159 VAL A C 1
ATOM 1244 O O . VAL A 1 159 ? -11.898 -2.374 8.035 1.00 97.69 159 VAL A O 1
ATOM 1247 N N . ALA A 1 160 ? -10.004 -2.375 6.842 1.00 95.81 160 ALA A N 1
ATOM 1248 C CA . ALA A 1 160 ? -10.067 -3.772 6.418 1.00 95.81 160 ALA A CA 1
ATOM 1249 C C . ALA A 1 160 ? -9.380 -4.727 7.404 1.00 95.81 160 ALA A C 1
ATOM 1251 O O . ALA A 1 160 ? -9.874 -5.830 7.642 1.00 95.81 160 ALA A O 1
ATOM 1252 N N . ASP A 1 161 ? -8.248 -4.318 7.979 1.00 96.38 161 ASP A N 1
ATOM 1253 C CA . ASP A 1 161 ? -7.471 -5.135 8.916 1.00 96.38 161 ASP A CA 1
ATOM 1254 C C . ASP A 1 161 ? -6.563 -4.274 9.808 1.00 96.38 161 ASP A C 1
ATOM 1256 O O . ASP A 1 161 ? -6.510 -3.052 9.670 1.00 96.38 161 ASP A O 1
ATOM 1260 N N . LEU A 1 162 ? -5.841 -4.920 10.722 1.00 96.75 162 LEU A N 1
ATOM 1261 C CA . LEU A 1 162 ? -4.879 -4.317 11.640 1.00 96.75 162 LEU A CA 1
ATOM 1262 C C . LEU A 1 162 ? -3.518 -4.992 11.468 1.00 96.75 162 LEU A C 1
ATOM 1264 O O . LEU A 1 162 ? -3.451 -6.213 11.344 1.00 96.75 162 LEU A O 1
ATOM 1268 N N . LEU A 1 163 ? -2.435 -4.219 11.496 1.00 95.31 163 LEU A N 1
ATOM 1269 C CA . LEU A 1 163 ? -1.071 -4.743 11.426 1.00 95.31 163 LEU A CA 1
ATOM 1270 C C . LEU A 1 163 ? -0.448 -4.730 12.820 1.00 95.31 163 LEU A C 1
ATOM 1272 O O . LEU A 1 163 ? -0.232 -3.662 13.397 1.00 95.31 163 LEU A O 1
ATOM 1276 N N . VAL A 1 164 ? -0.174 -5.915 13.362 1.00 94.25 164 VAL A N 1
ATOM 1277 C CA . VAL A 1 164 ? 0.444 -6.106 14.679 1.00 94.25 164 VAL A CA 1
ATOM 1278 C C . VAL A 1 164 ? 1.956 -6.215 14.544 1.00 94.25 164 VAL A C 1
ATOM 1280 O O . VAL A 1 164 ? 2.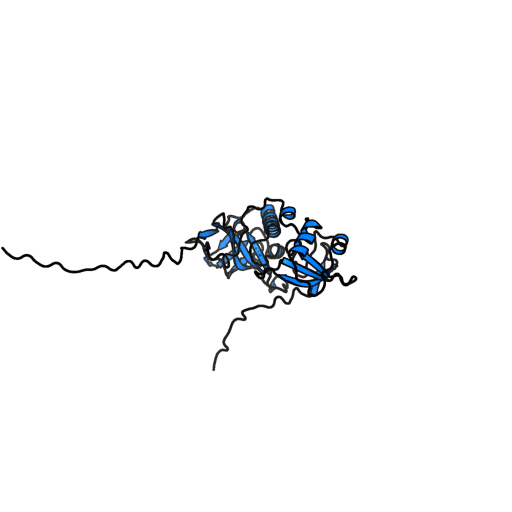447 -6.931 13.677 1.00 94.25 164 VAL A O 1
ATOM 1283 N N . ASP A 1 165 ? 2.682 -5.523 15.415 1.00 92.06 165 ASP A N 1
ATOM 1284 C CA . ASP A 1 165 ? 4.114 -5.699 15.653 1.00 92.06 165 ASP A CA 1
ATOM 1285 C C . ASP A 1 165 ? 4.310 -6.822 16.684 1.00 92.06 165 ASP A C 1
ATOM 1287 O O . ASP A 1 165 ? 3.959 -6.639 17.858 1.00 92.06 165 ASP A O 1
ATOM 1291 N N . PRO A 1 166 ? 4.830 -7.996 16.271 1.00 87.25 166 PRO A N 1
ATOM 1292 C CA . PRO A 1 166 ? 4.957 -9.145 17.160 1.00 87.25 166 PRO A CA 1
ATOM 1293 C C . PRO A 1 166 ? 5.967 -8.949 18.295 1.00 87.25 166 PRO A C 1
ATOM 1295 O O . PRO A 1 166 ? 5.819 -9.597 19.329 1.00 87.25 166 PRO A O 1
ATOM 1298 N N . ALA A 1 167 ? 6.986 -8.094 18.127 1.00 87.19 167 ALA A N 1
ATOM 1299 C CA . ALA A 1 167 ? 7.947 -7.821 19.201 1.00 87.19 167 ALA A CA 1
ATOM 1300 C C . ALA A 1 167 ? 7.362 -6.877 20.246 1.00 87.19 167 ALA A C 1
ATOM 1302 O O . ALA A 1 167 ? 7.550 -7.090 21.442 1.00 87.19 167 ALA A O 1
ATOM 1303 N N . ALA A 1 168 ? 6.668 -5.832 19.798 1.00 87.81 168 ALA A N 1
ATOM 1304 C CA . ALA A 1 168 ? 6.146 -4.803 20.688 1.00 87.81 168 ALA A CA 1
ATOM 1305 C C . ALA A 1 168 ? 4.744 -5.112 21.242 1.00 87.81 168 ALA A C 1
ATOM 1307 O O . ALA A 1 168 ? 4.266 -4.370 22.099 1.00 87.81 168 ALA A O 1
ATOM 1308 N N . LEU A 1 169 ? 4.077 -6.168 20.751 1.00 90.06 169 LEU A N 1
ATOM 1309 C CA . LEU A 1 169 ? 2.693 -6.526 21.096 1.00 90.06 169 LEU A CA 1
ATOM 1310 C C . LEU A 1 169 ? 1.736 -5.327 20.976 1.00 90.06 169 LEU A C 1
ATOM 1312 O O . LEU A 1 169 ? 0.917 -5.036 21.850 1.00 90.06 169 LEU A O 1
ATOM 1316 N N . ARG A 1 170 ? 1.845 -4.591 19.870 1.00 91.94 170 ARG A N 1
ATOM 1317 C CA . ARG A 1 170 ? 0.997 -3.426 19.594 1.00 91.94 170 ARG A CA 1
ATOM 1318 C C . ARG A 1 170 ? 0.530 -3.416 18.154 1.00 91.94 170 ARG A C 1
ATOM 1320 O O . ARG A 1 170 ? 1.240 -3.887 17.267 1.00 91.94 170 ARG A O 1
ATOM 1327 N N . ILE A 1 171 ? -0.653 -2.859 17.919 1.00 94.69 171 ILE A N 1
ATOM 1328 C CA . ILE A 1 171 ? -1.077 -2.546 16.555 1.00 94.69 171 ILE A CA 1
ATOM 1329 C C . ILE A 1 171 ? -0.283 -1.315 16.119 1.00 94.69 171 ILE A C 1
ATOM 1331 O O . ILE A 1 171 ? -0.235 -0.335 16.854 1.00 94.69 171 ILE A O 1
ATOM 1335 N N . ARG A 1 172 ? 0.384 -1.393 14.966 1.00 93.56 172 ARG A N 1
ATOM 1336 C CA . ARG A 1 172 ? 1.162 -0.285 14.385 1.00 93.56 172 ARG A CA 1
ATOM 1337 C C . ARG A 1 172 ? 0.372 0.467 13.330 1.00 93.56 172 ARG A C 1
ATOM 1339 O O . ARG A 1 172 ? 0.458 1.685 13.260 1.00 93.56 172 ARG A O 1
ATOM 1346 N N . TYR A 1 173 ? -0.392 -0.256 12.514 1.00 96.06 173 TYR A N 1
ATOM 1347 C CA . TYR A 1 173 ? -1.123 0.329 11.395 1.00 96.06 173 TYR A CA 1
ATOM 1348 C C . TYR A 1 173 ? -2.549 -0.213 11.320 1.00 96.06 173 TYR A C 1
ATOM 1350 O O . TYR A 1 173 ? -2.797 -1.394 11.570 1.00 96.06 173 TYR A O 1
ATOM 1358 N N . LEU A 1 174 ? -3.474 0.648 10.908 1.00 97.50 174 LEU A N 1
ATOM 1359 C CA . LEU A 1 174 ? -4.750 0.262 10.323 1.00 97.50 174 LEU A CA 1
ATOM 1360 C C . LEU A 1 174 ? -4.544 0.033 8.826 1.00 97.50 174 LEU A C 1
ATOM 1362 O O . LEU A 1 174 ? -3.960 0.880 8.156 1.00 97.50 174 LEU A O 1
ATOM 1366 N N . VAL A 1 175 ? -5.047 -1.072 8.285 1.00 96.44 175 VAL A N 1
ATOM 1367 C CA . VAL A 1 175 ? -5.143 -1.261 6.834 1.00 96.44 175 VAL A CA 1
ATOM 1368 C C . VAL A 1 175 ? -6.464 -0.663 6.379 1.00 96.44 175 VAL A C 1
ATOM 1370 O O . VAL A 1 175 ? -7.524 -1.173 6.738 1.00 96.44 175 VAL A O 1
ATOM 1373 N N . VAL A 1 176 ? -6.411 0.414 5.604 1.00 96.00 176 VAL A N 1
ATOM 1374 C CA . VAL A 1 176 ? -7.593 1.105 5.081 1.00 96.00 176 VAL A CA 1
ATOM 1375 C C . VAL A 1 176 ? -7.836 0.665 3.646 1.00 96.00 176 VAL A C 1
ATOM 1377 O O . VAL A 1 176 ? -6.982 0.882 2.794 1.00 96.00 176 VAL A O 1
ATOM 1380 N N . ASP A 1 177 ? -8.993 0.056 3.397 1.00 92.62 177 ASP A N 1
ATOM 1381 C CA . ASP A 1 177 ? -9.546 -0.164 2.059 1.00 92.62 177 ASP A CA 1
ATOM 1382 C C . ASP A 1 177 ? -10.149 1.153 1.566 1.00 92.62 177 ASP A C 1
ATOM 1384 O O . ASP A 1 177 ? -11.093 1.674 2.176 1.00 92.62 177 ASP A O 1
ATOM 1388 N N . LEU A 1 178 ? -9.535 1.740 0.540 1.00 90.88 178 LEU A N 1
ATOM 1389 C CA . LEU A 1 178 ? -9.910 3.049 0.016 1.00 90.88 178 LEU A CA 1
ATOM 1390 C C . LEU A 1 178 ? -11.234 2.975 -0.746 1.00 90.88 178 LEU A C 1
ATOM 1392 O O . LEU A 1 178 ? -11.520 2.006 -1.439 1.00 90.88 178 LEU A O 1
ATOM 1396 N N . ALA A 1 179 ? -12.048 4.021 -0.631 1.00 83.50 179 ALA A N 1
ATOM 1397 C CA . ALA A 1 179 ? -13.351 4.054 -1.279 1.00 83.50 179 ALA A CA 1
ATOM 1398 C C . ALA A 1 179 ? -13.226 4.190 -2.813 1.00 83.50 179 ALA A C 1
ATOM 1400 O O . ALA A 1 179 ? -12.607 5.133 -3.314 1.00 83.50 179 ALA A O 1
ATOM 1401 N N . ASP A 1 180 ? -13.851 3.265 -3.554 1.00 70.75 180 ASP A N 1
ATOM 1402 C CA . ASP A 1 180 ? -13.819 3.204 -5.026 1.00 70.75 180 ASP A CA 1
ATOM 1403 C C . ASP A 1 180 ? -14.303 4.497 -5.713 1.00 70.75 180 ASP A C 1
ATOM 1405 O O . ASP A 1 180 ? -13.829 4.870 -6.791 1.00 70.75 180 ASP A O 1
ATOM 1409 N N . ASP A 1 181 ? -15.272 5.177 -5.097 1.00 64.12 181 ASP A N 1
ATOM 1410 C CA . ASP A 1 181 ? -15.984 6.338 -5.631 1.00 64.12 181 ASP A CA 1
ATOM 1411 C C . ASP A 1 181 ? -15.210 7.653 -5.501 1.00 64.12 181 ASP A C 1
ATOM 1413 O O . ASP A 1 181 ? -15.408 8.546 -6.328 1.00 64.12 181 ASP A O 1
ATOM 1417 N N . LEU A 1 182 ? -14.297 7.770 -4.534 1.00 51.94 182 LEU A N 1
ATOM 1418 C CA . LEU A 1 182 ? -13.534 9.003 -4.335 1.00 51.94 182 LEU A CA 1
ATOM 1419 C C . LEU A 1 182 ? -12.414 9.218 -5.356 1.00 51.94 182 LEU A C 1
ATOM 1421 O O . LEU A 1 182 ? -12.024 10.363 -5.589 1.00 51.94 182 LEU A O 1
ATOM 1425 N N . PHE A 1 183 ? -11.888 8.156 -5.974 1.00 50.34 183 PHE A N 1
ATOM 1426 C CA . PHE A 1 183 ? -10.706 8.295 -6.836 1.00 50.34 183 PHE A CA 1
ATOM 1427 C C . PHE A 1 183 ? -10.802 7.558 -8.168 1.00 50.34 183 PHE A C 1
ATOM 1429 O O . PHE A 1 183 ? -9.774 7.304 -8.776 1.00 50.34 183 PHE A O 1
ATOM 1436 N N . LEU A 1 184 ? -12.004 7.201 -8.644 1.00 49.88 184 LEU A N 1
ATOM 1437 C CA . LEU A 1 184 ? -12.156 6.346 -9.835 1.00 49.88 184 LEU A CA 1
ATOM 1438 C C . LEU A 1 184 ? -11.291 5.072 -9.729 1.00 49.88 184 LEU A C 1
ATOM 1440 O O . LEU A 1 184 ? -10.817 4.559 -10.751 1.00 49.88 184 LEU A O 1
ATOM 1444 N N . LEU A 1 185 ? -11.063 4.581 -8.498 1.00 49.75 185 LEU A N 1
ATOM 1445 C CA . LEU A 1 185 ? -10.164 3.459 -8.260 1.00 49.75 185 LEU A CA 1
ATOM 1446 C C . LEU A 1 185 ? -10.702 2.266 -9.023 1.00 49.75 185 LEU A C 1
ATOM 1448 O O . LEU A 1 185 ? -11.886 1.916 -9.000 1.00 49.75 185 LEU A O 1
ATOM 1452 N N . ARG A 1 186 ? -9.809 1.669 -9.795 1.00 50.69 186 ARG A N 1
ATOM 1453 C CA . ARG A 1 186 ? -10.144 0.509 -10.597 1.00 50.69 186 ARG A CA 1
ATOM 1454 C C . ARG A 1 186 ? -10.063 -0.768 -9.748 1.00 50.69 186 ARG A C 1
ATOM 1456 O O . ARG A 1 186 ? -10.850 -1.676 -10.007 1.00 50.69 186 ARG A O 1
ATOM 1463 N N . ASP A 1 187 ? -9.248 -0.794 -8.700 1.00 57.91 187 ASP A N 1
ATOM 1464 C CA . ASP A 1 187 ? -8.970 -1.974 -7.876 1.00 57.91 187 ASP A CA 1
ATOM 1465 C C . ASP A 1 187 ? -9.121 -1.686 -6.369 1.00 57.91 187 ASP A C 1
ATOM 1467 O O . ASP A 1 187 ? -8.921 -0.546 -5.947 1.00 57.91 187 ASP A O 1
ATOM 1471 N N . ASP A 1 188 ? -9.421 -2.731 -5.576 1.00 68.62 188 ASP A N 1
ATOM 1472 C CA . ASP A 1 188 ? -9.450 -2.684 -4.102 1.00 68.62 188 ASP A CA 1
ATOM 1473 C C . ASP A 1 188 ? -8.040 -2.277 -3.602 1.00 68.62 188 ASP A C 1
ATOM 1475 O O . ASP A 1 188 ? -7.095 -3.077 -3.640 1.00 68.62 188 ASP A O 1
ATOM 1479 N N . ARG A 1 189 ? -7.859 -1.014 -3.194 1.00 80.69 189 ARG A N 1
ATOM 1480 C CA . ARG A 1 189 ? -6.550 -0.449 -2.825 1.00 80.69 189 ARG A CA 1
ATOM 1481 C C . ARG A 1 189 ? -6.460 -0.285 -1.318 1.00 80.69 189 ARG A C 1
ATOM 1483 O O . ARG A 1 189 ? -7.130 0.559 -0.731 1.00 80.69 189 ARG A O 1
ATOM 1490 N N . HIS A 1 190 ? -5.555 -1.044 -0.713 1.00 89.50 190 HIS A N 1
ATOM 1491 C CA . HIS A 1 190 ? -5.288 -0.972 0.714 1.00 89.50 190 HIS A CA 1
ATOM 1492 C C . HIS A 1 190 ? -4.078 -0.089 1.005 1.00 89.50 190 HIS A C 1
ATOM 1494 O O . HIS A 1 190 ? -3.041 -0.234 0.358 1.00 89.50 190 HIS A O 1
ATOM 1500 N N . VAL A 1 191 ? -4.178 0.781 2.007 1.00 93.00 191 VAL A N 1
ATOM 1501 C CA . VAL A 1 191 ? -3.053 1.590 2.500 1.00 93.00 191 VAL A CA 1
ATOM 1502 C C . VAL A 1 191 ? -2.885 1.429 4.009 1.00 93.00 191 VAL A C 1
ATOM 1504 O O . VAL A 1 191 ? -3.884 1.358 4.728 1.00 93.00 191 VAL A O 1
ATOM 1507 N N . PRO A 1 192 ? -1.647 1.358 4.523 1.00 95.25 192 PRO A N 1
ATOM 1508 C CA . PRO A 1 192 ? -1.406 1.331 5.955 1.00 95.25 192 PRO A CA 1
ATOM 1509 C C . PRO A 1 192 ? -1.423 2.762 6.514 1.00 95.25 192 PRO A C 1
ATOM 1511 O O . PRO A 1 192 ? -0.765 3.662 5.994 1.00 95.25 192 PRO A O 1
ATOM 1514 N N . VAL A 1 193 ? -2.164 2.969 7.598 1.00 95.88 193 VAL A N 1
ATOM 1515 C CA . VAL A 1 193 ? -2.248 4.242 8.326 1.00 95.88 193 VAL A CA 1
ATOM 1516 C C . VAL A 1 193 ? -1.764 4.014 9.757 1.00 95.88 193 VAL A C 1
ATOM 1518 O O . VAL A 1 193 ? -2.344 3.164 10.437 1.00 95.88 193 VAL A O 1
ATOM 1521 N N . PRO A 1 194 ? -0.730 4.729 10.243 1.00 94.56 194 PRO A N 1
ATOM 1522 C CA . PRO A 1 194 ? -0.215 4.541 11.596 1.00 94.56 194 PRO A CA 1
ATOM 1523 C C . PRO A 1 194 ? -1.295 4.774 12.651 1.00 94.56 194 PRO A C 1
ATOM 1525 O O . PRO A 1 194 ? -2.027 5.762 12.582 1.00 94.56 194 PRO A O 1
ATOM 1528 N N . THR A 1 195 ? -1.368 3.908 13.660 1.00 93.31 195 THR A N 1
ATOM 1529 C CA . THR A 1 195 ? -2.313 4.063 14.783 1.00 93.31 195 THR A CA 1
ATOM 1530 C C . THR A 1 195 ? -2.122 5.381 15.535 1.00 93.31 195 THR A C 1
ATOM 1532 O O . THR A 1 195 ? -3.065 5.968 16.059 1.00 93.31 195 THR A O 1
ATOM 1535 N N . GLU A 1 196 ? -0.903 5.906 15.527 1.00 89.12 196 GLU A N 1
ATOM 1536 C CA . GLU A 1 196 ? -0.529 7.161 16.157 1.00 89.12 196 GLU A CA 1
ATOM 1537 C C . GLU A 1 196 ? -1.096 8.391 15.433 1.00 89.12 196 GLU A C 1
ATOM 1539 O O . GLU A 1 196 ? -1.182 9.472 16.014 1.00 89.12 196 GLU A O 1
ATOM 1544 N N . ALA A 1 197 ? -1.505 8.239 14.173 1.00 91.25 197 ALA A N 1
ATOM 1545 C CA . ALA A 1 197 ? -2.079 9.311 13.371 1.00 91.25 197 ALA A CA 1
ATOM 1546 C C . ALA A 1 197 ? -3.614 9.362 13.426 1.00 91.25 197 ALA A C 1
ATOM 1548 O O . ALA A 1 197 ? -4.201 10.256 12.809 1.00 91.25 197 ALA A O 1
ATOM 1549 N N . VAL A 1 198 ? -4.264 8.424 14.131 1.00 93.06 198 VAL A N 1
ATOM 1550 C CA . VAL A 1 198 ? -5.725 8.293 14.115 1.00 93.06 198 VAL A CA 1
ATOM 1551 C C . VAL A 1 198 ? -6.386 8.673 15.436 1.00 93.06 198 VAL A C 1
ATOM 1553 O O . VAL A 1 198 ? -5.903 8.355 16.521 1.00 93.06 198 VAL A O 1
ATOM 1556 N N . GLU A 1 199 ? -7.553 9.302 15.323 1.00 94.12 199 GLU A N 1
ATOM 1557 C CA . GLU A 1 199 ? -8.502 9.551 16.408 1.00 94.12 199 GLU A CA 1
ATOM 1558 C C . GLU A 1 199 ? -9.699 8.598 16.243 1.00 94.12 199 GLU A C 1
ATOM 1560 O O . GLU A 1 199 ? -10.343 8.570 15.191 1.00 94.12 199 GLU A O 1
ATOM 1565 N N . LEU A 1 200 ? -10.008 7.811 17.278 1.00 94.81 200 LEU A N 1
ATOM 1566 C CA . LEU A 1 200 ? -11.138 6.877 17.272 1.00 94.81 200 LEU A CA 1
ATOM 1567 C C . LEU A 1 200 ? -12.392 7.531 17.852 1.00 94.81 200 LEU A C 1
ATOM 1569 O O . LEU A 1 200 ? -12.359 8.119 18.933 1.00 94.81 200 LEU A O 1
ATOM 1573 N N . ARG A 1 201 ? -13.526 7.366 17.169 1.00 94.31 201 ARG A N 1
ATOM 1574 C CA . ARG A 1 201 ? -14.844 7.803 17.645 1.00 94.31 201 ARG A CA 1
ATOM 1575 C C . ARG A 1 201 ? -15.798 6.625 17.709 1.00 94.31 201 ARG A C 1
ATOM 1577 O O . ARG A 1 201 ? -16.535 6.337 16.768 1.00 94.31 201 ARG A O 1
ATOM 1584 N N . GLU A 1 202 ? -15.817 5.963 18.861 1.00 93.06 202 GLU A N 1
ATOM 1585 C CA . GLU A 1 202 ? -16.509 4.678 19.024 1.00 93.06 202 GLU A CA 1
ATOM 1586 C C . GLU A 1 202 ? -18.017 4.748 18.785 1.00 93.06 202 GLU A C 1
ATOM 1588 O O . GLU A 1 202 ? -18.586 3.863 18.151 1.00 93.06 202 GLU A O 1
ATOM 1593 N N . ARG A 1 203 ? -18.673 5.829 19.233 1.00 93.19 203 ARG A N 1
ATOM 1594 C CA . ARG A 1 203 ? -20.126 5.998 19.075 1.00 93.19 203 ARG A CA 1
ATOM 1595 C C . ARG A 1 203 ? -20.557 6.003 17.603 1.00 93.19 203 ARG A C 1
ATOM 1597 O O . ARG A 1 203 ? -21.631 5.493 17.299 1.00 93.19 203 ARG A O 1
ATOM 1604 N N . GLY A 1 204 ? -19.748 6.603 16.728 1.00 92.69 204 GLY A N 1
ATOM 1605 C CA . GLY A 1 204 ? -19.984 6.645 15.280 1.00 92.69 204 GLY A CA 1
ATOM 1606 C C . GLY A 1 204 ? -19.395 5.450 14.533 1.00 92.69 204 GLY A C 1
ATOM 1607 O O . GLY A 1 204 ? -19.835 5.155 13.428 1.00 92.69 204 GLY A O 1
ATOM 1608 N N . ARG A 1 205 ? -18.461 4.723 15.165 1.00 97.12 205 ARG A N 1
ATOM 1609 C CA . ARG A 1 205 ? -17.554 3.770 14.510 1.00 97.12 205 ARG A CA 1
ATOM 1610 C C . ARG A 1 205 ? -16.749 4.442 13.396 1.00 97.12 205 ARG A C 1
ATOM 1612 O O . ARG A 1 205 ? -16.659 3.927 12.281 1.00 97.12 205 ARG A O 1
ATOM 1619 N N . ASP A 1 206 ? -16.153 5.582 13.744 1.00 97.00 206 ASP A N 1
ATOM 1620 C CA . ASP A 1 206 ? -15.346 6.388 12.831 1.00 97.00 206 ASP A CA 1
ATOM 1621 C C . ASP A 1 206 ? -13.883 6.436 13.272 1.00 97.00 206 ASP A C 1
ATOM 1623 O O . ASP A 1 206 ? -13.565 6.495 14.464 1.00 97.00 206 ASP A O 1
ATOM 1627 N N . VAL A 1 207 ? -12.998 6.466 12.285 1.00 97.56 207 VAL A N 1
ATOM 1628 C CA . VAL A 1 207 ? -11.561 6.688 12.417 1.00 97.56 207 VAL A CA 1
ATOM 1629 C C . VAL A 1 207 ? -11.223 7.975 11.680 1.00 97.56 207 VAL A C 1
ATOM 1631 O O . VAL A 1 207 ? -11.560 8.132 10.510 1.00 97.56 207 VAL A O 1
ATOM 1634 N N . TRP A 1 208 ? -10.541 8.892 12.350 1.00 96.62 208 TRP A N 1
ATOM 1635 C CA . TRP A 1 208 ? -10.215 10.205 11.807 1.00 96.62 208 TRP A CA 1
ATOM 1636 C C . TRP A 1 208 ? -8.711 10.382 11.672 1.00 96.62 208 TRP A C 1
ATOM 1638 O O . TRP A 1 208 ? -7.993 10.305 12.667 1.00 96.62 208 TRP A O 1
ATOM 1648 N N . VAL A 1 209 ? -8.235 10.672 10.461 1.00 95.62 209 VAL A N 1
ATOM 1649 C CA . VAL A 1 209 ? -6.824 10.973 10.194 1.00 95.62 209 VAL A CA 1
ATOM 1650 C C . VAL A 1 209 ? -6.658 12.481 10.035 1.00 95.62 209 VAL A C 1
ATOM 1652 O O . VAL A 1 209 ? -6.682 13.027 8.938 1.00 95.62 209 VAL A O 1
ATOM 1655 N N . ARG A 1 210 ? -6.506 13.190 11.156 1.00 91.81 210 ARG A N 1
ATOM 1656 C CA . ARG A 1 210 ? -6.516 14.668 11.193 1.00 91.81 210 ARG A CA 1
ATOM 1657 C C . ARG A 1 210 ? -5.311 15.339 10.524 1.00 91.81 210 ARG A C 1
ATOM 1659 O O . ARG A 1 210 ? -5.301 16.554 10.369 1.00 91.81 210 ARG A O 1
ATOM 1666 N N . THR A 1 211 ? -4.308 14.564 10.128 1.00 91.06 211 THR A N 1
ATOM 1667 C CA . THR A 1 211 ? -3.061 15.053 9.523 1.00 91.06 211 THR A CA 1
ATOM 1668 C C . THR A 1 211 ? -3.060 14.991 7.990 1.00 91.06 211 THR A C 1
ATOM 1670 O O . THR A 1 211 ? -2.224 15.642 7.360 1.00 91.06 211 THR A O 1
ATOM 1673 N N . HIS A 1 212 ? -3.983 14.232 7.384 1.00 93.50 212 HIS A N 1
ATOM 1674 C CA . HIS A 1 212 ? -4.022 13.970 5.942 1.00 93.50 212 HIS A CA 1
ATOM 1675 C C . HIS A 1 212 ? -5.452 13.999 5.413 1.00 93.50 212 HIS A C 1
ATOM 1677 O O . HIS A 1 212 ? -6.359 13.432 6.016 1.00 93.50 212 HIS A O 1
ATOM 1683 N N . THR A 1 213 ? -5.646 14.633 4.264 1.00 93.50 213 THR A N 1
ATOM 1684 C CA . THR A 1 213 ? -6.908 14.570 3.510 1.00 93.50 213 THR A CA 1
ATOM 1685 C C . THR A 1 213 ? -7.158 13.166 2.961 1.00 93.50 213 THR A C 1
ATOM 1687 O O . THR A 1 213 ? -6.218 12.380 2.807 1.00 93.50 213 THR A O 1
ATOM 1690 N N . ALA A 1 214 ? -8.405 12.849 2.601 1.00 91.31 214 ALA A N 1
ATOM 1691 C CA . ALA A 1 214 ? -8.732 11.568 1.971 1.00 91.31 214 ALA A CA 1
ATOM 1692 C C . ALA A 1 214 ? -7.878 11.308 0.714 1.00 91.31 214 ALA A C 1
ATOM 1694 O O . ALA A 1 214 ? -7.403 10.192 0.494 1.00 91.31 214 ALA A O 1
ATOM 1695 N N . LYS A 1 215 ? -7.615 12.356 -0.075 1.00 87.31 215 LYS A N 1
ATOM 1696 C CA . LYS A 1 215 ? -6.776 12.279 -1.277 1.0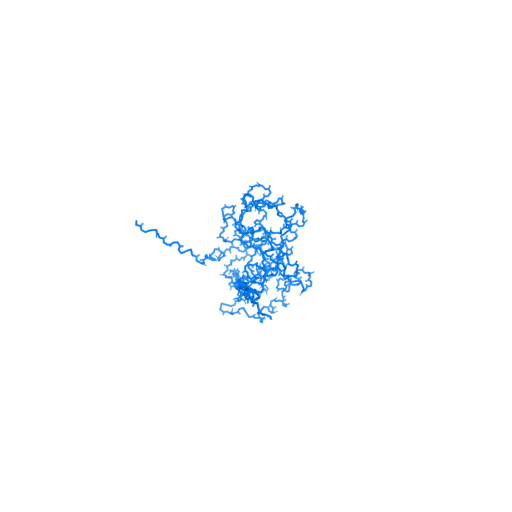0 87.31 215 LYS A CA 1
ATOM 1697 C C . LYS A 1 215 ? -5.314 11.964 -0.977 1.00 87.31 215 LYS A C 1
ATOM 1699 O O . LYS A 1 215 ? -4.724 11.142 -1.664 1.00 87.31 215 LYS A O 1
ATOM 1704 N N . GLU A 1 216 ? -4.735 12.577 0.045 1.00 90.19 216 GLU A N 1
ATOM 1705 C CA . GLU A 1 216 ? -3.344 12.307 0.425 1.00 90.19 216 GLU A CA 1
ATOM 1706 C C . GLU A 1 216 ? -3.176 10.886 0.980 1.00 90.19 216 GLU A C 1
ATOM 1708 O O . GLU A 1 216 ? -2.171 10.233 0.710 1.00 90.19 216 GLU A O 1
ATOM 1713 N N . LEU A 1 217 ? -4.184 10.353 1.682 1.00 91.69 217 LEU A N 1
ATOM 1714 C CA . LEU A 1 217 ? -4.195 8.940 2.082 1.00 91.69 217 LEU A CA 1
ATOM 1715 C C . LEU A 1 217 ? -4.193 8.003 0.867 1.00 91.69 217 LEU A C 1
ATOM 1717 O O . LEU A 1 217 ? -3.521 6.971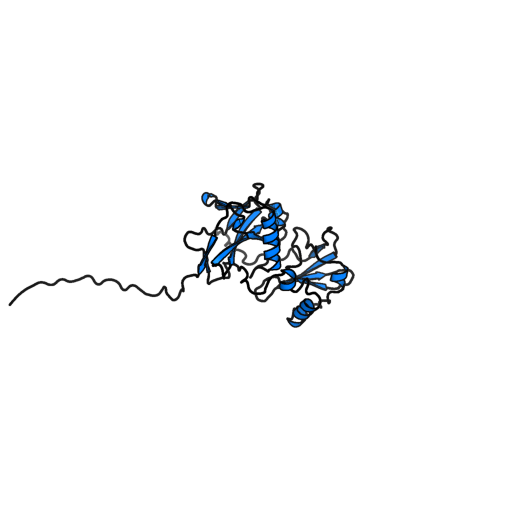 0.879 1.00 91.69 217 LEU A O 1
ATOM 1721 N N . ALA A 1 218 ? -4.884 8.380 -0.209 1.00 86.25 218 ALA A N 1
ATOM 1722 C CA . ALA A 1 218 ? -4.860 7.644 -1.469 1.00 86.25 218 ALA A CA 1
ATOM 1723 C C . ALA A 1 218 ? -3.518 7.736 -2.220 1.00 86.25 218 ALA A C 1
ATOM 1725 O O . ALA A 1 218 ? -3.298 6.983 -3.164 1.00 86.25 218 ALA A O 1
ATOM 1726 N N . GLU A 1 219 ? -2.589 8.590 -1.795 1.00 84.56 219 GLU A N 1
ATOM 1727 C CA . GLU A 1 219 ? -1.237 8.671 -2.359 1.00 84.56 219 GLU A CA 1
ATOM 1728 C C . GLU A 1 219 ? -0.217 7.826 -1.578 1.00 84.56 219 GLU A C 1
ATOM 1730 O O . GLU A 1 219 ? 0.884 7.586 -2.076 1.00 84.56 219 GLU A O 1
ATOM 1735 N N . LEU A 1 220 ? -0.585 7.313 -0.394 1.00 88.56 220 LEU A N 1
ATOM 1736 C CA . LEU A 1 220 ? 0.275 6.425 0.393 1.00 88.56 220 LEU A CA 1
ATOM 1737 C C . LEU A 1 220 ? 0.642 5.155 -0.390 1.00 88.56 220 LEU A C 1
ATOM 1739 O O . LEU A 1 220 ? -0.167 4.686 -1.198 1.00 88.56 220 LEU A O 1
ATOM 1743 N N . PRO A 1 221 ? 1.822 4.556 -0.139 1.00 86.44 221 PRO A N 1
ATOM 1744 C CA . PRO A 1 221 ? 2.190 3.274 -0.727 1.00 86.44 221 PRO A CA 1
ATOM 1745 C C . PRO A 1 221 ? 1.127 2.197 -0.471 1.00 86.44 221 PRO A C 1
ATOM 1747 O O . PRO A 1 221 ? 0.603 2.073 0.638 1.00 86.44 221 PRO A O 1
ATOM 1750 N N . ALA A 1 222 ? 0.819 1.405 -1.500 1.00 85.19 222 ALA A N 1
ATOM 1751 C CA . ALA A 1 222 ? -0.152 0.327 -1.374 1.00 85.19 222 ALA A CA 1
ATOM 1752 C C . ALA A 1 222 ? 0.394 -0.817 -0.511 1.00 85.19 222 ALA A C 1
ATOM 1754 O O . ALA A 1 222 ? 1.561 -1.201 -0.600 1.00 85.19 222 ALA A O 1
ATOM 1755 N N . TYR A 1 223 ? -0.492 -1.394 0.288 1.00 86.69 223 TYR A N 1
ATOM 1756 C CA . TYR A 1 223 ? -0.251 -2.599 1.056 1.00 86.69 223 TYR A CA 1
ATOM 1757 C C . TYR A 1 223 ? -0.862 -3.808 0.338 1.00 86.69 223 TYR A C 1
ATOM 1759 O O . TYR A 1 223 ? -2.065 -3.856 0.092 1.00 86.69 223 TYR A O 1
ATOM 1767 N N . LEU A 1 224 ? -0.028 -4.795 0.002 1.00 81.38 224 LEU A N 1
ATOM 1768 C CA . LEU A 1 224 ? -0.397 -5.921 -0.869 1.00 81.38 224 LEU A CA 1
ATOM 1769 C C . LEU A 1 224 ? -0.651 -7.236 -0.110 1.00 81.38 224 LEU A C 1
ATOM 1771 O O . LEU A 1 224 ? -0.796 -8.285 -0.735 1.00 81.38 224 LEU A O 1
ATOM 1775 N N . GLY A 1 225 ? -0.719 -7.187 1.223 1.00 83.25 225 GLY A N 1
ATOM 1776 C CA . GLY A 1 225 ? -0.880 -8.366 2.081 1.00 83.25 225 GLY A CA 1
ATOM 1777 C C . GLY A 1 225 ? 0.430 -8.873 2.697 1.00 83.25 225 GLY A C 1
ATOM 1778 O O . GLY A 1 225 ? 1.517 -8.406 2.363 1.00 83.25 225 GLY A O 1
ATOM 1779 N N . GLY A 1 226 ? 0.312 -9.821 3.634 1.00 84.56 226 GLY A N 1
ATOM 1780 C CA . GLY A 1 226 ? 1.436 -10.4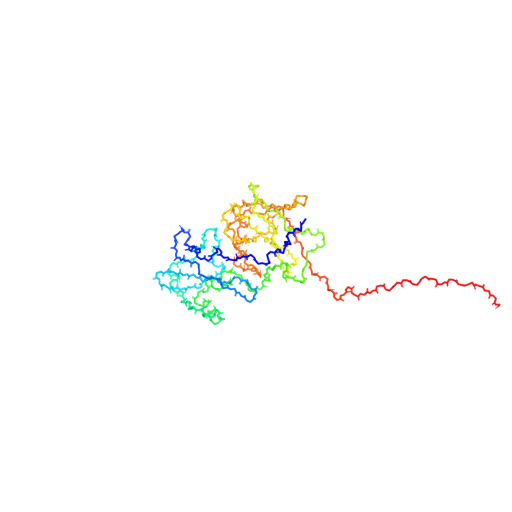15 4.366 1.00 84.56 226 GLY A CA 1
ATOM 1781 C C . GLY A 1 226 ? 2.241 -9.429 5.230 1.00 84.56 226 GLY A C 1
ATOM 1782 O O . GLY A 1 226 ? 1.777 -8.328 5.530 1.00 84.56 226 GLY A O 1
ATOM 1783 N N . PRO A 1 227 ? 3.452 -9.801 5.680 1.00 86.31 227 PRO A N 1
ATOM 1784 C CA . PRO A 1 227 ? 4.309 -8.894 6.441 1.00 86.31 227 PRO A CA 1
ATOM 1785 C C . PRO A 1 227 ? 4.599 -7.609 5.661 1.00 86.31 227 PRO A C 1
ATOM 1787 O O . PRO A 1 227 ? 4.953 -7.679 4.482 1.00 86.31 227 PRO A O 1
ATOM 1790 N N . VAL A 1 228 ? 4.480 -6.454 6.319 1.00 85.56 228 VAL A N 1
ATOM 1791 C CA . VAL A 1 228 ? 4.718 -5.148 5.687 1.00 85.56 228 VAL A CA 1
ATOM 1792 C C . VAL A 1 228 ? 6.143 -5.088 5.144 1.00 85.56 228 VAL A C 1
ATOM 1794 O O . VAL A 1 228 ? 7.098 -5.442 5.836 1.00 85.56 228 VAL A O 1
ATOM 1797 N N . ASP A 1 229 ? 6.286 -4.656 3.893 1.00 83.94 229 ASP A N 1
ATOM 1798 C CA . ASP A 1 229 ? 7.596 -4.456 3.284 1.00 83.94 229 ASP A CA 1
ATOM 1799 C C . ASP A 1 229 ? 8.340 -3.292 3.974 1.00 83.94 229 ASP A C 1
ATOM 1801 O O . ASP A 1 229 ? 7.731 -2.238 4.173 1.00 83.94 229 ASP A O 1
ATOM 1805 N N . PRO A 1 230 ? 9.632 -3.428 4.334 1.00 82.62 230 PRO A N 1
ATOM 1806 C CA . PRO A 1 230 ? 10.381 -2.366 5.013 1.00 82.62 230 PRO A CA 1
ATOM 1807 C C . PRO A 1 230 ? 10.397 -1.028 4.265 1.00 82.62 230 PRO A C 1
ATOM 1809 O O . PRO A 1 230 ? 10.352 0.033 4.889 1.00 82.62 230 PRO A O 1
ATOM 1812 N N . VAL A 1 231 ? 10.415 -1.054 2.929 1.00 82.00 231 VAL A N 1
ATOM 1813 C CA . VAL A 1 231 ? 10.382 0.160 2.106 1.00 82.00 231 VAL A CA 1
ATOM 1814 C C . VAL A 1 231 ? 9.007 0.814 2.186 1.00 82.00 231 VAL A C 1
ATOM 1816 O O . VAL A 1 231 ? 8.918 2.031 2.350 1.00 82.00 231 VAL A O 1
ATOM 1819 N N . VAL A 1 232 ? 7.934 0.017 2.129 1.00 85.31 232 VAL A N 1
ATOM 1820 C CA . VAL A 1 232 ? 6.558 0.500 2.334 1.00 85.31 232 VAL A CA 1
ATOM 1821 C C . VAL A 1 232 ? 6.415 1.105 3.726 1.00 85.31 232 VAL A C 1
ATOM 1823 O O . VAL A 1 232 ? 5.933 2.229 3.843 1.00 85.31 232 VAL A O 1
ATOM 1826 N N . GLN A 1 233 ? 6.883 0.402 4.760 1.00 88.00 233 GLN A N 1
ATOM 1827 C CA . GLN A 1 233 ? 6.842 0.867 6.143 1.00 88.00 233 GLN A CA 1
ATOM 1828 C C . GLN A 1 233 ? 7.532 2.224 6.286 1.00 88.00 233 GLN A C 1
ATOM 1830 O O . GLN A 1 233 ? 6.914 3.178 6.751 1.00 88.00 233 GLN A O 1
ATOM 1835 N N . ARG A 1 234 ? 8.778 2.341 5.813 1.00 86.38 234 ARG A N 1
ATOM 1836 C CA . ARG A 1 234 ? 9.530 3.594 5.888 1.00 86.38 234 ARG A CA 1
ATOM 1837 C C . ARG A 1 234 ? 8.824 4.731 5.156 1.00 86.38 234 ARG A C 1
ATOM 1839 O O . ARG A 1 234 ? 8.688 5.808 5.719 1.00 86.38 234 ARG A O 1
ATOM 1846 N N . ARG A 1 235 ? 8.367 4.510 3.919 1.00 86.31 235 ARG A N 1
ATOM 1847 C CA . ARG A 1 235 ? 7.715 5.565 3.121 1.00 86.31 235 ARG A CA 1
ATOM 1848 C C . ARG A 1 235 ? 6.412 6.042 3.763 1.00 86.31 235 ARG A C 1
ATOM 1850 O O . ARG A 1 235 ? 6.086 7.222 3.681 1.00 86.31 235 ARG A O 1
ATOM 1857 N N . VAL A 1 236 ? 5.682 5.141 4.418 1.00 90.69 236 VAL A N 1
ATOM 1858 C CA . VAL A 1 236 ? 4.495 5.485 5.211 1.00 90.69 236 VAL A CA 1
ATOM 1859 C C . VAL A 1 236 ? 4.908 6.290 6.441 1.00 90.69 236 VAL A C 1
ATOM 1861 O O . VAL A 1 236 ? 4.390 7.382 6.647 1.00 90.69 236 VAL A O 1
ATOM 1864 N N . ASP A 1 237 ? 5.877 5.813 7.218 1.00 88.88 237 ASP A N 1
ATOM 1865 C CA . ASP A 1 237 ? 6.350 6.507 8.419 1.00 88.88 237 ASP A CA 1
ATOM 1866 C C . ASP A 1 237 ? 6.869 7.922 8.091 1.00 88.88 237 ASP A C 1
ATOM 1868 O O . ASP A 1 237 ? 6.529 8.882 8.781 1.00 88.88 237 ASP A O 1
ATOM 1872 N N . GLU A 1 238 ? 7.612 8.083 6.993 1.00 87.88 238 GLU A N 1
ATOM 1873 C CA . GLU A 1 238 ? 8.084 9.375 6.477 1.00 87.88 238 GLU A CA 1
ATOM 1874 C C . GLU A 1 238 ? 6.931 10.312 6.093 1.00 87.88 238 GLU A C 1
ATOM 1876 O O . GLU A 1 238 ? 6.954 11.493 6.455 1.00 87.88 238 GLU A O 1
ATOM 1881 N N . ALA A 1 239 ? 5.906 9.795 5.401 1.00 89.25 239 ALA A N 1
ATOM 1882 C CA . ALA A 1 239 ? 4.736 10.579 5.007 1.00 89.25 239 ALA A CA 1
ATOM 1883 C C . ALA A 1 239 ? 4.013 11.177 6.227 1.00 89.25 239 ALA A C 1
ATOM 1885 O O . ALA A 1 239 ? 3.583 12.332 6.192 1.00 89.25 239 ALA A O 1
ATOM 1886 N N . PHE A 1 240 ? 3.943 10.433 7.336 1.00 90.62 240 PHE A N 1
ATOM 1887 C CA . PHE A 1 240 ? 3.301 10.896 8.566 1.00 90.62 240 PHE A CA 1
ATOM 1888 C C . PHE A 1 240 ? 4.217 11.730 9.472 1.00 90.62 240 PHE A C 1
ATOM 1890 O O . PHE A 1 240 ? 3.747 12.687 10.093 1.00 90.62 240 PHE A O 1
ATOM 1897 N N . ALA A 1 241 ? 5.520 11.438 9.524 1.00 85.56 241 ALA A N 1
ATOM 1898 C CA . ALA A 1 241 ? 6.475 12.172 10.356 1.00 85.56 241 ALA A CA 1
ATOM 1899 C C . ALA A 1 241 ? 6.545 13.666 9.994 1.00 85.56 241 ALA A C 1
ATOM 1901 O O . ALA A 1 241 ? 6.650 14.515 10.881 1.00 85.56 241 ALA A O 1
ATOM 1902 N N . ALA A 1 242 ? 6.420 14.003 8.706 1.00 73.69 242 ALA A N 1
ATOM 1903 C CA . ALA A 1 242 ? 6.497 15.380 8.215 1.00 73.69 242 ALA A CA 1
ATOM 1904 C C . ALA A 1 242 ? 5.385 16.310 8.744 1.00 73.69 242 ALA A C 1
ATOM 1906 O O . ALA A 1 242 ? 5.541 17.531 8.699 1.00 73.69 242 ALA A O 1
ATOM 1907 N N . ARG A 1 243 ? 4.264 15.760 9.234 1.00 71.00 243 ARG A N 1
ATOM 1908 C CA . ARG A 1 243 ? 3.065 16.528 9.626 1.00 71.00 243 ARG A CA 1
ATOM 1909 C C . ARG A 1 243 ? 2.753 16.501 11.125 1.00 71.00 243 ARG A C 1
ATOM 1911 O O . ARG A 1 243 ? 1.793 17.139 11.553 1.00 71.00 243 ARG A O 1
ATOM 1918 N N . GLY A 1 244 ? 3.581 15.821 11.922 1.00 61.41 244 GLY A N 1
ATOM 1919 C CA . GLY A 1 244 ? 3.359 15.622 13.356 1.00 61.41 244 GLY A CA 1
ATOM 1920 C C . GLY A 1 244 ? 2.226 14.631 13.662 1.00 61.41 244 GLY A C 1
ATOM 1921 O O . GLY A 1 244 ? 1.451 14.242 12.793 1.00 61.41 244 GLY A O 1
ATOM 1922 N N . THR A 1 245 ? 2.133 14.194 14.916 1.00 58.84 245 THR A N 1
ATOM 1923 C CA . THR A 1 245 ? 1.099 13.260 15.399 1.00 58.84 245 THR A CA 1
ATOM 1924 C C . THR A 1 245 ? -0.066 14.003 16.059 1.00 58.84 245 THR A C 1
ATOM 1926 O O . THR A 1 245 ? 0.148 14.956 16.807 1.00 58.84 245 THR A O 1
ATOM 1929 N N . SER A 1 246 ? -1.302 13.547 15.828 1.00 54.75 246 SER A N 1
ATOM 1930 C CA . SER A 1 246 ? -2.469 13.925 16.650 1.00 54.75 246 SER A CA 1
ATOM 1931 C C . SER A 1 246 ? -2.485 13.118 17.960 1.00 54.75 246 SER A C 1
ATOM 1933 O O . SER A 1 246 ? -1.730 12.152 18.064 1.00 54.75 246 SER A O 1
ATOM 1935 N N . PRO A 1 247 ? -3.288 13.480 18.985 1.00 52.66 247 PRO A N 1
ATOM 1936 C CA . PRO A 1 247 ? -3.476 12.617 20.152 1.00 52.66 247 PRO A CA 1
ATOM 1937 C C . PRO A 1 247 ? -3.897 11.208 19.703 1.00 52.66 247 PRO A C 1
ATOM 1939 O O . PRO A 1 247 ? -4.978 11.005 19.159 1.00 52.66 247 PRO A O 1
ATOM 1942 N N . ALA A 1 248 ? -2.965 10.275 19.884 1.00 57.66 248 ALA A N 1
ATOM 1943 C CA . ALA A 1 248 ? -2.915 8.968 19.246 1.00 57.66 248 ALA A CA 1
ATOM 1944 C C . ALA A 1 248 ? -3.851 7.937 19.886 1.00 57.66 248 ALA A C 1
ATOM 1946 O O . ALA A 1 248 ? -3.915 7.816 21.114 1.00 57.66 248 ALA A O 1
ATOM 1947 N N . ALA A 1 249 ? -4.460 7.085 19.060 1.00 60.91 249 ALA A N 1
ATOM 1948 C CA . ALA A 1 249 ? -5.023 5.824 19.519 1.00 60.91 249 ALA A CA 1
ATOM 1949 C C . ALA A 1 249 ? -3.890 4.839 19.858 1.00 60.91 249 ALA A C 1
ATOM 1951 O O . ALA A 1 249 ? -3.245 4.279 18.976 1.00 60.91 249 ALA A O 1
ATOM 1952 N N . THR A 1 250 ? -3.633 4.597 21.147 1.00 68.94 250 THR A N 1
ATOM 1953 C CA . THR A 1 250 ? -2.707 3.526 21.553 1.00 68.94 250 THR A CA 1
ATOM 1954 C C . THR A 1 250 ? -3.447 2.192 21.540 1.00 68.94 250 THR A C 1
ATOM 1956 O O . THR A 1 250 ? -4.090 1.822 22.520 1.00 68.94 250 THR A O 1
ATOM 1959 N N . MET A 1 251 ? -3.368 1.470 20.424 1.00 80.31 251 MET A N 1
ATOM 1960 C CA . MET A 1 251 ? -3.995 0.156 20.271 1.00 80.31 251 MET A CA 1
ATOM 1961 C C . MET A 1 251 ? -3.018 -0.965 20.653 1.00 80.31 251 MET A C 1
ATOM 1963 O O . MET A 1 251 ? -1.962 -1.128 20.037 1.00 80.31 251 MET A O 1
ATOM 1967 N N . ARG A 1 252 ? -3.363 -1.756 21.675 1.00 86.25 252 ARG A N 1
ATOM 1968 C CA . ARG A 1 252 ? -2.521 -2.856 22.171 1.00 86.25 252 ARG A CA 1
ATOM 1969 C C . ARG A 1 252 ? -2.985 -4.208 21.640 1.00 86.25 252 ARG A C 1
ATOM 1971 O O . ARG A 1 252 ? -4.177 -4.433 21.433 1.00 86.25 252 ARG A O 1
ATOM 1978 N N . ALA A 1 253 ? -2.028 -5.106 21.452 1.00 82.38 253 ALA A N 1
ATOM 1979 C CA . ALA A 1 253 ? -2.277 -6.507 21.160 1.00 82.38 253 ALA A CA 1
ATOM 1980 C C . ALA A 1 253 ? -1.746 -7.366 22.310 1.00 82.38 253 ALA A C 1
ATOM 1982 O O . ALA A 1 253 ? -0.906 -6.939 23.098 1.00 82.38 253 ALA A O 1
ATOM 1983 N N . GLU A 1 254 ? -2.232 -8.591 22.400 1.00 86.56 254 GLU A N 1
ATOM 1984 C CA . GLU A 1 254 ? -1.747 -9.578 23.355 1.00 86.56 254 GLU A CA 1
ATOM 1985 C C . GLU A 1 254 ? -1.649 -10.946 22.689 1.00 86.56 254 GLU A C 1
ATOM 1987 O O . GLU A 1 254 ? -2.259 -11.201 21.646 1.00 86.56 254 GLU A O 1
ATOM 1992 N N . THR A 1 255 ? -0.862 -11.834 23.289 1.00 85.56 255 THR A N 1
ATOM 1993 C CA . THR A 1 255 ? -0.830 -13.231 22.866 1.00 85.56 255 THR A CA 1
ATOM 1994 C C . THR A 1 255 ? -2.182 -13.862 23.175 1.00 85.56 255 THR A C 1
ATOM 1996 O O . THR A 1 255 ? -2.655 -13.796 24.309 1.00 85.56 255 THR A O 1
ATOM 1999 N N . ALA A 1 256 ? -2.795 -14.488 22.175 1.00 80.06 256 ALA A N 1
ATOM 2000 C CA . ALA A 1 256 ? -4.031 -15.225 22.365 1.00 80.06 256 ALA A CA 1
ATOM 2001 C C . ALA A 1 256 ? -3.816 -16.345 23.404 1.00 80.06 256 ALA A C 1
ATOM 2003 O O . ALA A 1 256 ? -2.764 -16.998 23.387 1.00 80.06 256 ALA A O 1
ATOM 2004 N N . PRO A 1 257 ? -4.781 -16.587 24.308 1.00 77.94 257 PRO A N 1
ATOM 2005 C CA . PRO A 1 257 ? -4.679 -17.669 25.277 1.00 77.94 257 PRO A CA 1
ATOM 2006 C C . PRO A 1 257 ? -4.514 -19.014 24.560 1.00 77.94 257 PRO A C 1
ATOM 2008 O O . PRO A 1 257 ? -5.131 -19.252 23.520 1.00 77.94 257 PRO A O 1
ATOM 2011 N N . ASP A 1 258 ? -3.685 -19.900 25.124 1.00 72.06 258 ASP A N 1
ATOM 2012 C CA . ASP A 1 258 ? -3.490 -21.240 24.570 1.00 72.06 258 ASP A CA 1
ATOM 2013 C C . ASP A 1 258 ? -4.837 -21.987 24.573 1.00 72.06 258 ASP A C 1
ATOM 2015 O O . ASP A 1 258 ? -5.393 -22.236 25.653 1.00 72.06 258 ASP A O 1
ATOM 2019 N N . PRO A 1 259 ? -5.381 -22.372 23.401 1.00 58.69 259 PRO A N 1
ATOM 2020 C CA . PRO A 1 259 ? -6.647 -23.092 23.336 1.00 58.69 259 PRO A CA 1
ATOM 2021 C C . PRO A 1 259 ? -6.598 -24.442 24.072 1.00 58.69 259 PRO A C 1
ATOM 2023 O O . PRO A 1 259 ? -7.649 -24.970 24.432 1.00 58.69 259 PRO A O 1
ATOM 2026 N N . SER A 1 260 ? -5.407 -24.991 24.346 1.00 58.78 260 SER A N 1
ATOM 2027 C CA . SER A 1 260 ? -5.228 -26.221 25.124 1.00 58.78 260 SER A CA 1
ATOM 2028 C C . SER A 1 260 ? -5.331 -26.021 26.643 1.00 58.78 260 SER A C 1
ATOM 2030 O O . SER A 1 260 ? -5.558 -26.996 27.358 1.00 58.78 260 SER A O 1
ATOM 2032 N N . ALA A 1 261 ? -5.173 -24.798 27.160 1.00 55.44 261 ALA A N 1
ATOM 2033 C CA . ALA A 1 261 ? -5.183 -24.532 28.603 1.00 55.44 261 ALA A CA 1
ATOM 2034 C C . ALA A 1 261 ? -6.602 -24.334 29.176 1.00 55.44 261 ALA A C 1
ATOM 2036 O O . ALA A 1 261 ? -6.812 -24.473 30.380 1.00 55.44 261 ALA A O 1
ATOM 2037 N N . ALA A 1 262 ? -7.595 -24.052 28.324 1.00 53.50 262 ALA A N 1
ATOM 2038 C CA . ALA A 1 262 ? -8.974 -23.780 28.741 1.00 53.50 262 ALA A CA 1
ATOM 2039 C C . ALA A 1 262 ? -9.798 -25.043 29.085 1.00 53.50 262 ALA A C 1
ATOM 2041 O O . ALA A 1 262 ? -10.932 -24.935 29.548 1.00 53.50 262 ALA A O 1
ATOM 2042 N N . ALA A 1 263 ? -9.244 -26.246 28.901 1.00 48.62 263 ALA A N 1
ATOM 2043 C CA . ALA A 1 263 ? -9.901 -27.512 29.219 1.00 48.62 263 ALA A CA 1
ATOM 2044 C C . ALA A 1 263 ? -9.501 -28.038 30.611 1.00 48.62 263 ALA A C 1
ATOM 2046 O O . ALA A 1 263 ? -8.948 -29.125 30.739 1.00 48.62 263 ALA A O 1
ATOM 2047 N N . THR A 1 264 ? -9.794 -27.287 31.675 1.00 47.31 264 THR A N 1
ATOM 2048 C CA . THR A 1 264 ? -9.916 -27.881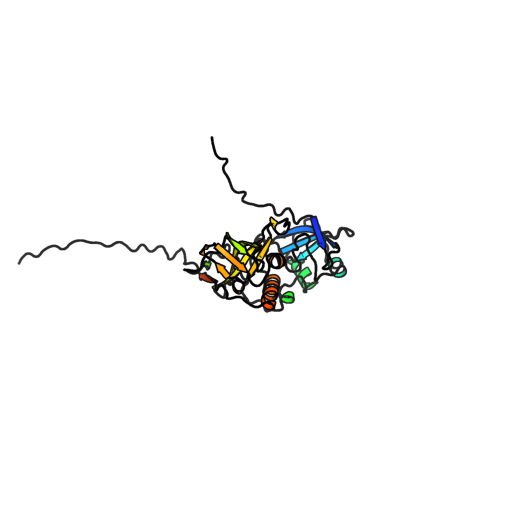 33.017 1.00 47.31 264 THR A CA 1
ATOM 2049 C C . THR A 1 264 ? -11.348 -27.666 33.494 1.00 47.31 264 THR A C 1
ATOM 2051 O O . THR A 1 264 ? -11.707 -26.530 33.810 1.00 47.31 264 THR A O 1
ATOM 2054 N N . PRO A 1 265 ? -12.202 -28.702 33.548 1.00 50.75 265 PRO A N 1
ATOM 2055 C CA . PRO A 1 265 ? -13.485 -28.557 34.210 1.00 50.75 265 PRO A CA 1
ATOM 2056 C C . PRO A 1 265 ? -13.225 -28.376 35.709 1.00 50.75 265 PRO A C 1
ATOM 2058 O O . PRO A 1 265 ? -12.669 -29.259 36.362 1.00 50.75 265 PRO A O 1
ATOM 2061 N N . GLN A 1 266 ? -13.629 -27.231 36.264 1.00 48.56 266 GLN A N 1
ATOM 2062 C CA . GLN A 1 266 ? -13.840 -27.117 37.704 1.00 48.56 266 GLN A CA 1
ATOM 2063 C C . GLN A 1 266 ? -14.978 -28.076 38.064 1.00 48.56 266 GLN A C 1
ATOM 2065 O O . GLN A 1 266 ? -16.151 -27.802 37.810 1.00 48.56 266 GLN A O 1
ATOM 2070 N N . GLY A 1 267 ? -14.592 -29.248 38.573 1.00 44.69 267 GLY A N 1
ATOM 2071 C CA . GLY A 1 267 ? -15.489 -30.258 39.112 1.00 44.69 267 GLY A CA 1
ATOM 2072 C C . GLY A 1 267 ? -16.405 -29.637 40.159 1.00 44.69 267 GLY A C 1
ATOM 2073 O O . GLY A 1 267 ? -15.949 -28.957 41.078 1.00 44.69 267 GLY A O 1
ATOM 2074 N N . GLY A 1 268 ? -17.705 -29.835 39.951 1.00 42.28 268 GLY A N 1
ATOM 2075 C CA . GLY A 1 268 ? -18.772 -29.289 40.769 1.00 42.28 268 GLY A CA 1
ATOM 2076 C C . GLY A 1 268 ? -18.738 -29.765 42.217 1.00 42.28 268 GLY A C 1
ATOM 2077 O O . GLY A 1 268 ? -18.222 -30.830 42.549 1.00 42.28 268 GLY A O 1
ATOM 2078 N N . GLY A 1 269 ? -19.320 -28.927 43.069 1.00 47.28 269 GLY A N 1
ATOM 2079 C CA . GLY A 1 269 ? -19.480 -29.188 44.487 1.00 47.28 269 GLY A CA 1
ATOM 2080 C C . GLY A 1 269 ? -20.366 -30.395 44.775 1.00 47.28 269 GLY A C 1
ATOM 2081 O O . GLY A 1 269 ? -21.447 -30.544 44.210 1.00 47.28 269 GLY A O 1
ATOM 2082 N N . GLU A 1 270 ? -19.944 -31.182 45.756 1.00 44.22 270 GLU A N 1
ATOM 2083 C CA . GLU A 1 270 ? -20.837 -32.017 46.545 1.00 44.22 270 GLU A CA 1
ATOM 2084 C C . GLU A 1 270 ? -21.344 -31.215 47.750 1.00 44.22 270 GLU A C 1
ATOM 2086 O O . GLU A 1 270 ? -20.592 -30.800 48.634 1.00 44.22 270 GLU A O 1
ATOM 2091 N N . ARG A 1 271 ? -22.658 -30.969 47.751 1.00 48.84 271 ARG A N 1
ATOM 2092 C CA . ARG A 1 271 ? -23.452 -30.665 48.943 1.00 48.84 271 ARG A CA 1
ATOM 2093 C C . ARG A 1 271 ? -24.038 -31.975 49.473 1.00 48.84 271 ARG A C 1
ATOM 2095 O O . ARG A 1 271 ? -24.577 -32.746 48.687 1.00 48.84 271 ARG A O 1
ATOM 2102 N N . GLY A 1 272 ? -24.079 -32.099 50.799 1.00 40.41 272 GLY A N 1
ATOM 2103 C CA . GLY A 1 272 ? -24.868 -33.086 51.550 1.00 40.41 272 GLY A CA 1
ATOM 2104 C C . GLY A 1 272 ? -23.990 -34.213 52.102 1.00 40.41 272 GLY A C 1
ATOM 2105 O O . GLY A 1 272 ? -23.209 -34.781 51.364 1.00 40.41 272 GLY A O 1
ATOM 2106 N N . SER A 1 273 ? -24.012 -34.579 53.379 1.00 46.41 273 SER A N 1
ATOM 2107 C CA . SER A 1 273 ? -25.082 -34.433 54.359 1.00 46.41 273 SER A CA 1
ATOM 2108 C C . SER A 1 273 ? -24.511 -34.461 55.774 1.00 46.41 273 SER A C 1
ATOM 2110 O O . SER A 1 273 ? -23.609 -35.233 56.085 1.00 46.41 273 SER A O 1
ATOM 2112 N N . ALA A 1 274 ? -25.072 -33.612 56.632 1.00 50.50 274 ALA A N 1
ATOM 2113 C CA . ALA A 1 274 ? -25.019 -33.790 58.070 1.00 50.50 274 ALA A CA 1
ATOM 2114 C C . ALA A 1 274 ? -25.861 -35.018 58.440 1.00 50.50 274 ALA A C 1
ATOM 2116 O O . ALA A 1 274 ? -27.003 -35.120 57.994 1.00 50.50 274 ALA A O 1
ATOM 2117 N N . GLU A 1 275 ? -25.332 -35.895 59.288 1.00 47.25 275 GLU A N 1
ATOM 2118 C CA . GLU A 1 275 ? -26.152 -36.859 60.014 1.00 47.25 275 GLU A CA 1
ATOM 2119 C C . GLU A 1 275 ? -25.793 -36.862 61.497 1.00 47.25 275 GLU A C 1
ATOM 2121 O O . GLU A 1 275 ? -24.670 -36.568 61.909 1.00 47.25 275 GLU A O 1
ATOM 2126 N N . ALA A 1 276 ? -26.843 -37.055 62.281 1.00 45.34 276 ALA A N 1
ATOM 2127 C CA . ALA A 1 276 ? -26.970 -36.697 63.671 1.00 45.34 276 ALA A CA 1
ATOM 2128 C C . ALA A 1 276 ? -26.241 -37.645 64.630 1.00 45.34 276 ALA A C 1
ATOM 2130 O O . ALA A 1 276 ? -26.122 -38.847 64.424 1.00 45.34 276 ALA A O 1
ATOM 2131 N N . SER A 1 277 ? -25.863 -37.033 65.748 1.00 45.88 277 SER A N 1
ATOM 2132 C CA . SER A 1 277 ? -25.706 -37.602 67.083 1.00 45.88 277 SER A CA 1
ATOM 2133 C C . SER A 1 277 ? -26.726 -38.700 67.431 1.00 45.88 277 SER A C 1
ATOM 2135 O O . SER A 1 277 ? -27.927 -38.448 67.338 1.00 45.88 277 SER A O 1
ATOM 2137 N N . ALA A 1 278 ? -26.248 -39.846 67.941 1.00 51.47 278 ALA A N 1
ATOM 2138 C CA . ALA A 1 278 ? -26.844 -40.572 69.075 1.00 51.47 278 ALA A CA 1
ATOM 2139 C C . ALA A 1 278 ? -25.941 -41.729 69.576 1.00 51.47 278 ALA A C 1
ATOM 2141 O O . ALA A 1 278 ? -25.584 -42.589 68.783 1.00 51.47 278 ALA A O 1
ATOM 2142 N N . ALA A 1 279 ? -25.708 -41.748 70.904 1.00 52.16 279 ALA A N 1
ATOM 2143 C CA . ALA A 1 279 ? -25.465 -42.894 71.815 1.00 52.16 279 ALA A CA 1
ATOM 2144 C C . ALA A 1 279 ? -24.245 -43.821 71.548 1.00 52.16 279 ALA A C 1
ATOM 2146 O O . ALA A 1 279 ? -24.023 -44.260 70.431 1.00 52.16 279 ALA A O 1
ATOM 2147 N N . SER A 1 280 ? -23.400 -44.205 72.513 1.00 45.53 280 SER A N 1
ATOM 2148 C CA . SER A 1 280 ? -23.474 -44.309 73.981 1.00 45.53 280 SER A CA 1
ATOM 2149 C C . SER A 1 280 ? -22.079 -44.182 74.595 1.00 45.53 280 SER A C 1
ATOM 2151 O O . SER A 1 280 ? -21.096 -44.468 73.877 1.00 45.53 280 SER A O 1
#

Foldseek 3Di:
DDDPDCPPPPDDDPPQQFQFFEEEPVRHGQWGFHDFDADPVRFTQWTWTQRPVVSFTAIFGLLQWFPAQRYIYRHPDDSVNVVPGHGDDPPDDPDPVSLVVCCVVPVCGSPLCVVLVDDPDFFFWAWPVVVLQKDWDPPFDPLAQFWEFELVRDTQAGFHTFTARPVQQFTFWTWGQGDCPPRVHPDRFTATAGQQQWDADPVRSYIYRNQGHSVVSSRQGTDRHGGDRSSSVVSNVVSAVVRDGDRGDGTGMDGDPDPVVPPDPPDDDDDDDDDDDDDD

Radius of gyration: 24.98 Å; chains: 1; bounding box: 64×62×103 Å

pLDDT: mean 78.46, std 17.81, range [28.17, 98.19]

Secondary structure (DSSP, 8-state):
-PPP-----S----TTSTT-EEEETT--EEEEEEEEEE-TTS-EEEEEEE-STT--EEEEEGGGSEE-SSSEEESS--HHHHHHSPP--TT----HHHHHHHHHH-HHHH-HHHHHTS-TTSPPPEETTT-TTEEEPTT----TTPEEE-TTS-EEEEEEEEEEETTTTEEEEEEEEE-TTTTT-SS--EEEEEGGG-EEETTTTEEE-TTS-HHHHTTSPPP-SSSPPHHHHHHHHHHHHTT---S----BEEEPPPTTTT----PPP-----------